Protein AF-A0A0J7KYP5-F1 (afdb_monomer_lite)

Sequence (317 aa):
MQMPNIKLQSSDGEVFEVDVEIAKCSVTIKTMLEDLGMDEDEEEVVPLPNVNSAILRKVIQWASYHKDDPPPPEDDENKEKRTDDISSWDADFLKVDQGTLFELILAANYLDIKGLLDVTCKTVANMIKGKTPEEIRKTFNIKNDFTASEEEQVRKENEWCEENIVEVFLSLSCAATLFMVSKPLKNEASRLLEEIFHAHVTFLQITPSLLFHKWSTEHLKTTILDKDSQLRVLLLGGEPFPSMKLILKASHLQNTTRLFNIYGITEISCWSSINEIVKDHGIDESYLGEPLSETIFQIRNEDNEVITRGEGILYIG

Foldseek 3Di:
DPAQWAWEAELVGDIDTAGVLLLVLQVQSVCCCVVVVPPSPDNDYHYDNLGHPVLVVLSSVVSVVCSPPDDDPPPPVPDPLDLPPADPVLVVSCPDDPVSLVSQCVVCVVSVNVVSNSNSVSVVVVCVPPDDPVSNCVNVVNDPPDDPVVVVVVCVVCVCCLQCVCVVVVCVVVVHDDDDDDPVLVPVLLSVQVCCQVVLPQEDEDEPCCVPVSDPLQSLQVGCQDLPHNHQEYEYEPDQDDALVSVVSSHDPNGNHWYKYFYCCPVPVDTQAMDTDDSPDNDSDDDNHDGPDPKDWFFAAPVRDGDPDDHGDIDID

Secondary structure (DSSP, 8-state):
-PPPEEEEEETTS-EEEEEHHHHTTSHHHHHHHHHHT--TT---EEEETTS-HHHHHHHHHHHHHHTTSPPPPP--TTS---TT---HHHHHHT-S-HHHHHHHHHHHHHTT-HHHHHHHHHHHHHHHTT--HHHHHHHTTPPP-S-HHHHHHHHHHHHHHHH-HHHHHHHHHTTPPP----HHHHH-HHHHHHHHHHTT--EEEE-HHHHHHHS-HHHHHTTTTSTT----EEEEESSPPPPHHHHHHHS-TT---EEEEEE-TTTSSS-SEEEEE-TT---------EEPTT--EEEE-TTS-B-SSS--EEEE-

InterPro domains:
  IPR000873 AMP-dependent synthetase/ligase domain [PF00501] (165-316)
  IPR001232 S-phase kinase-associated protein 1-like [SM00512] (3-113)
  IPR011333 SKP1/BTB/POZ domain superfamily [G3DSA:3.30.710.10] (2-164)
  IPR011333 SKP1/BTB/POZ domain superfamily [SSF54695] (5-71)
  IPR016072 SKP1 component, dimerisation [PF01466] (114-161)
  IPR016073 SKP1 component, POZ domain [PF03931] (5-68)
  IPR016897 S-phase kinase-associated protein 1 [PTHR11165] (5-158)
  IPR036296 SKP1-like, dimerisation domain superfamily [SSF81382] (86-161)
  IPR042099 ANL, N-terminal domain [G3DSA:3.40.50.12780] (165-317)

pLDDT: mean 85.93, std 11.9, range [44.0, 98.06]

Organism: Lasius niger (NCBI:txid67767)

Radius of gyration: 30.11 Å; chains: 1; bounding box: 69×43×80 Å

Structure (mmCIF, N/CA/C/O backbone):
data_AF-A0A0J7KYP5-F1
#
_entry.id   AF-A0A0J7KYP5-F1
#
loop_
_atom_site.group_PDB
_atom_site.id
_atom_site.type_symbol
_atom_site.label_atom_id
_atom_site.label_alt_id
_atom_site.label_comp_id
_atom_site.label_asym_id
_atom_site.label_entity_id
_atom_site.label_seq_id
_atom_site.pdbx_PDB_ins_code
_atom_site.Cartn_x
_atom_site.Cartn_y
_atom_site.Cartn_z
_atom_site.occupancy
_atom_site.B_iso_or_equiv
_atom_site.auth_seq_id
_atom_site.auth_comp_id
_atom_site.auth_asym_id
_atom_site.auth_atom_id
_atom_site.pdbx_PDB_model_num
ATOM 1 N N . MET A 1 1 ? 39.072 -19.974 -26.192 1.00 44.00 1 MET A N 1
ATOM 2 C CA . MET A 1 1 ? 38.010 -19.967 -27.214 1.00 44.00 1 MET A CA 1
ATOM 3 C C . MET A 1 1 ? 37.523 -18.541 -27.301 1.00 44.00 1 MET A C 1
ATOM 5 O O . MET A 1 1 ? 37.305 -17.949 -26.253 1.00 44.00 1 MET A O 1
ATOM 9 N N . GLN A 1 2 ? 37.504 -17.967 -28.498 1.00 49.41 2 GLN A N 1
ATOM 10 C CA . GLN A 1 2 ? 36.903 -16.656 -28.724 1.00 49.41 2 GLN A CA 1
ATOM 11 C C . GLN A 1 2 ? 35.394 -16.851 -28.542 1.00 49.41 2 GLN A C 1
ATOM 13 O O . GLN A 1 2 ? 34.857 -17.813 -29.086 1.00 49.41 2 GLN A O 1
ATOM 18 N N . MET A 1 3 ? 34.768 -16.065 -27.669 1.00 60.75 3 MET A N 1
ATOM 19 C CA . MET A 1 3 ? 33.319 -16.139 -27.481 1.00 60.75 3 MET A CA 1
ATOM 20 C C . MET A 1 3 ? 32.647 -15.609 -28.756 1.00 60.75 3 MET A C 1
ATOM 22 O O . MET A 1 3 ? 33.186 -14.666 -29.348 1.00 60.75 3 MET A O 1
ATOM 26 N N . PRO A 1 4 ? 31.561 -16.242 -29.231 1.00 78.75 4 PRO A N 1
ATOM 27 C CA . PRO A 1 4 ? 30.873 -15.788 -30.429 1.00 78.75 4 PRO A CA 1
ATOM 28 C C . PRO A 1 4 ? 30.300 -14.386 -30.188 1.00 78.75 4 PRO A C 1
ATOM 30 O O . PRO A 1 4 ? 29.750 -14.098 -29.121 1.00 78.75 4 PRO A O 1
ATOM 33 N N . ASN A 1 5 ? 30.460 -13.513 -31.181 1.00 84.62 5 ASN A N 1
ATOM 34 C CA . ASN A 1 5 ? 30.004 -12.126 -31.145 1.00 84.62 5 ASN A CA 1
ATOM 35 C C . ASN A 1 5 ? 28.907 -11.912 -32.190 1.00 84.62 5 ASN A C 1
ATOM 37 O O . ASN A 1 5 ? 28.968 -12.466 -33.282 1.00 84.62 5 ASN A O 1
ATOM 41 N N . ILE A 1 6 ? 27.961 -11.030 -31.881 1.00 88.38 6 ILE A N 1
ATOM 42 C CA . ILE A 1 6 ? 26.904 -10.571 -32.780 1.00 88.38 6 ILE A CA 1
ATOM 43 C C . ILE A 1 6 ? 27.015 -9.065 -33.025 1.00 88.38 6 ILE A C 1
ATOM 45 O O . ILE A 1 6 ? 27.445 -8.304 -32.154 1.00 88.38 6 ILE A O 1
ATOM 49 N N . LYS A 1 7 ? 26.609 -8.616 -34.217 1.00 91.62 7 LYS A N 1
ATOM 50 C CA . LYS A 1 7 ? 26.545 -7.195 -34.579 1.00 91.62 7 LYS A CA 1
ATOM 51 C C . LYS A 1 7 ? 25.121 -6.667 -34.408 1.00 91.62 7 LYS A C 1
ATOM 53 O O . LYS A 1 7 ? 24.215 -7.087 -35.120 1.00 91.62 7 LYS A O 1
ATOM 58 N N . LEU A 1 8 ? 24.928 -5.709 -33.506 1.00 93.62 8 LEU A N 1
ATOM 59 C CA . LEU A 1 8 ? 23.657 -5.008 -33.293 1.00 93.62 8 LEU A CA 1
ATOM 60 C C . LEU A 1 8 ? 23.738 -3.599 -33.887 1.00 93.62 8 LEU A C 1
ATOM 62 O O . LEU A 1 8 ? 24.641 -2.844 -33.534 1.00 93.62 8 LEU A O 1
ATOM 66 N N . GLN A 1 9 ? 22.804 -3.213 -34.754 1.00 95.56 9 GLN A N 1
ATOM 67 C CA . GLN A 1 9 ? 22.739 -1.860 -35.309 1.00 95.56 9 GLN A CA 1
ATOM 68 C C . GLN A 1 9 ? 21.646 -1.038 -34.632 1.00 95.56 9 GLN A C 1
ATOM 70 O O . GLN A 1 9 ? 20.471 -1.383 -34.679 1.00 95.56 9 GLN A O 1
ATOM 75 N N . SER A 1 10 ? 22.038 0.079 -34.037 1.00 97.31 10 SER A N 1
ATOM 76 C CA . SER A 1 10 ? 21.134 1.079 -33.460 1.00 97.31 10 SER A CA 1
ATOM 77 C C . SER A 1 10 ? 20.303 1.824 -34.515 1.00 97.31 10 SER A C 1
ATOM 79 O O . SER A 1 10 ? 20.617 1.825 -35.708 1.00 97.31 10 SER A O 1
ATOM 81 N N . SER A 1 11 ? 19.265 2.535 -34.073 1.00 96.19 11 SER A N 1
ATOM 82 C CA . SER A 1 11 ? 18.381 3.331 -34.934 1.00 96.19 11 SER A CA 1
ATOM 83 C C . SER A 1 11 ? 19.086 4.467 -35.689 1.00 96.19 11 SER A C 1
ATOM 85 O O . SER A 1 11 ? 18.621 4.894 -36.742 1.00 96.19 11 SER A O 1
ATOM 87 N N . ASP A 1 12 ? 20.187 4.985 -35.141 1.00 96.69 12 ASP A N 1
ATOM 88 C CA . ASP A 1 12 ? 21.042 6.026 -35.725 1.00 96.69 12 ASP A CA 1
ATOM 89 C C . ASP A 1 12 ? 22.253 5.458 -36.491 1.00 96.69 12 ASP A C 1
ATOM 91 O O . ASP A 1 12 ? 23.079 6.213 -37.003 1.00 96.69 12 ASP A O 1
ATOM 95 N N . GLY A 1 13 ? 22.309 4.132 -36.657 1.00 94.00 13 GLY A N 1
ATOM 96 C CA . GLY A 1 13 ? 23.191 3.448 -37.598 1.00 94.00 13 GLY A CA 1
ATOM 97 C C . GLY A 1 13 ? 24.541 2.996 -37.038 1.00 94.00 13 GLY A C 1
ATOM 98 O O . GLY A 1 13 ? 25.275 2.330 -37.773 1.00 94.00 13 GLY A O 1
ATOM 99 N N . GLU A 1 14 ? 24.873 3.293 -35.774 1.00 97.38 14 GLU A N 1
ATOM 100 C CA . GLU A 1 14 ? 26.067 2.745 -35.109 1.00 97.38 14 GLU A CA 1
ATOM 101 C C . GLU A 1 14 ? 25.893 1.237 -34.896 1.00 97.38 14 GLU A C 1
ATOM 103 O O . GLU A 1 14 ? 24.827 0.780 -34.468 1.00 97.38 14 GLU A O 1
ATOM 108 N N . VAL A 1 15 ? 26.952 0.479 -35.184 1.00 96.12 15 VAL A N 1
ATOM 109 C CA . VAL A 1 15 ? 26.996 -0.977 -35.038 1.00 96.12 15 VAL A CA 1
ATOM 110 C C . VAL A 1 15 ? 27.839 -1.339 -33.819 1.00 96.12 15 VAL A C 1
ATOM 112 O O . VAL A 1 15 ? 28.973 -0.883 -33.682 1.00 96.12 15 VAL A O 1
ATOM 115 N N . PHE A 1 16 ? 27.284 -2.184 -32.959 1.00 95.19 16 PHE A N 1
ATOM 116 C CA . PHE A 1 16 ? 27.887 -2.675 -31.730 1.00 95.19 16 PHE A CA 1
ATOM 117 C C . PHE A 1 16 ? 28.207 -4.155 -31.887 1.00 95.19 16 PHE A C 1
ATOM 119 O O . PHE A 1 16 ? 27.320 -4.946 -32.193 1.00 95.19 16 PHE A O 1
ATOM 126 N N . GLU A 1 17 ? 29.462 -4.527 -31.659 1.00 93.56 17 GLU A N 1
ATOM 127 C CA . GLU A 1 17 ? 29.865 -5.927 -31.558 1.00 93.56 17 GLU A CA 1
ATOM 128 C C . GLU A 1 17 ? 29.733 -6.367 -30.095 1.00 93.56 17 GLU A C 1
ATOM 130 O O . GLU A 1 17 ? 30.354 -5.776 -29.206 1.00 93.56 17 GLU A O 1
ATOM 135 N N . VAL A 1 18 ? 28.863 -7.343 -29.837 1.00 91.75 18 VAL A N 1
ATOM 136 C CA . VAL A 1 18 ? 28.445 -7.760 -28.492 1.00 91.75 18 VAL A CA 1
ATOM 137 C C . VAL A 1 18 ? 28.569 -9.272 -28.373 1.00 91.75 18 VAL A C 1
ATOM 139 O O . VAL A 1 18 ? 28.247 -9.993 -29.309 1.00 91.75 18 VAL A O 1
ATOM 142 N N . ASP A 1 19 ? 29.012 -9.754 -27.218 1.00 90.81 19 ASP A N 1
ATOM 143 C CA . ASP A 1 19 ? 29.029 -11.184 -26.908 1.00 90.81 19 ASP A CA 1
ATOM 144 C C . ASP A 1 19 ? 27.609 -11.772 -26.984 1.00 90.81 19 ASP A C 1
ATOM 146 O O . ASP A 1 19 ? 26.654 -11.174 -26.473 1.00 90.81 19 ASP A O 1
ATOM 150 N N . VAL A 1 20 ? 27.459 -12.940 -27.611 1.00 88.19 20 VAL A N 1
ATOM 151 C CA . VAL A 1 20 ? 26.152 -13.586 -27.800 1.00 88.19 20 VAL A CA 1
ATOM 152 C C . VAL A 1 20 ? 25.442 -13.863 -26.470 1.00 88.19 20 VAL A C 1
ATOM 154 O O . VAL A 1 20 ? 24.225 -13.699 -26.395 1.00 88.19 20 VAL A O 1
ATOM 157 N N . GLU A 1 21 ? 26.158 -14.209 -25.400 1.00 87.56 21 GLU A N 1
ATOM 158 C CA . GLU A 1 21 ? 25.541 -14.464 -24.092 1.00 87.56 21 GLU A CA 1
ATOM 159 C C . GLU A 1 21 ? 25.008 -13.173 -23.458 1.00 87.56 21 GLU A C 1
ATOM 161 O O . GLU A 1 21 ? 23.943 -13.178 -22.846 1.00 87.56 21 GLU A O 1
ATOM 166 N N . ILE A 1 22 ? 25.679 -12.03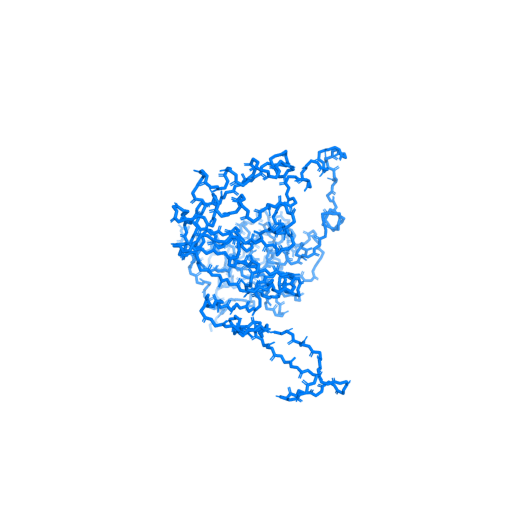8 -23.686 1.00 90.81 22 ILE A N 1
ATOM 167 C CA . ILE A 1 22 ? 25.174 -10.718 -23.273 1.00 90.81 22 ILE A CA 1
ATOM 168 C C . ILE A 1 22 ? 23.938 -10.341 -24.098 1.00 90.81 22 ILE A C 1
ATOM 170 O O . ILE A 1 22 ? 22.967 -9.806 -23.561 1.00 90.81 22 ILE A O 1
ATOM 174 N N . ALA A 1 23 ? 23.951 -10.621 -25.403 1.00 90.31 23 ALA A N 1
ATOM 175 C CA . ALA A 1 23 ? 22.822 -10.342 -26.284 1.00 90.31 23 ALA A CA 1
ATOM 176 C C . ALA A 1 23 ? 21.582 -11.189 -25.932 1.00 90.31 23 ALA A C 1
ATOM 178 O O . ALA A 1 23 ? 20.460 -10.687 -26.000 1.00 90.31 23 ALA A O 1
ATOM 179 N N . LYS A 1 24 ? 21.776 -12.435 -25.475 1.00 88.31 24 LYS A N 1
ATOM 180 C CA . LYS A 1 24 ? 20.708 -13.348 -25.025 1.00 88.31 24 LYS A CA 1
ATOM 181 C C . LYS A 1 24 ? 19.991 -12.909 -23.744 1.00 88.31 24 LYS A C 1
ATOM 183 O O . LYS A 1 24 ? 18.925 -13.449 -23.454 1.00 88.31 24 LYS A O 1
ATOM 188 N N . CYS A 1 25 ? 20.500 -11.909 -23.017 1.00 88.19 25 CYS A N 1
ATOM 189 C CA . CYS A 1 25 ? 19.739 -11.244 -21.951 1.00 88.19 25 CYS A CA 1
ATOM 190 C C . CYS A 1 25 ? 18.447 -10.590 -22.481 1.00 88.19 25 CYS A C 1
ATOM 192 O O . CYS A 1 25 ? 17.509 -10.375 -21.716 1.00 88.19 25 CYS A O 1
ATOM 194 N N . SER A 1 26 ? 18.396 -10.265 -23.778 1.00 92.00 26 SER A N 1
ATOM 195 C CA . SER A 1 26 ? 17.183 -9.853 -24.485 1.00 92.00 26 SER A CA 1
ATOM 196 C C . SER A 1 26 ? 16.445 -11.077 -25.016 1.00 92.00 26 SER A C 1
ATOM 198 O O . SER A 1 26 ? 16.959 -11.792 -25.879 1.00 92.00 26 SER A O 1
ATOM 200 N N . VAL A 1 27 ? 15.208 -11.284 -24.557 1.00 90.81 27 VAL A N 1
ATOM 201 C CA . VAL A 1 27 ? 14.355 -12.370 -25.070 1.00 90.81 27 VAL A CA 1
ATOM 202 C C . VAL A 1 27 ? 14.044 -12.152 -26.552 1.00 90.81 27 VAL A C 1
ATOM 204 O O . VAL A 1 27 ? 14.061 -13.109 -27.327 1.00 90.81 27 VAL A O 1
ATOM 207 N N . THR A 1 28 ? 13.855 -10.898 -26.976 1.00 89.38 28 THR A N 1
ATOM 208 C CA . THR A 1 28 ? 13.661 -10.541 -28.389 1.00 89.38 28 THR A CA 1
ATOM 209 C C . THR A 1 28 ? 14.839 -10.996 -29.255 1.00 89.38 28 THR A C 1
ATOM 211 O O . THR A 1 28 ? 14.630 -11.687 -30.251 1.00 89.38 28 THR A O 1
ATOM 214 N N . ILE A 1 29 ? 16.077 -10.656 -28.873 1.00 88.94 29 ILE A N 1
ATOM 215 C CA . ILE A 1 29 ? 17.277 -11.030 -29.642 1.00 88.94 29 ILE A CA 1
ATOM 216 C C . ILE A 1 29 ? 17.511 -12.542 -29.581 1.00 88.94 29 ILE A C 1
ATOM 218 O O . ILE A 1 29 ? 17.806 -13.153 -30.604 1.00 88.94 29 ILE A O 1
ATOM 222 N N . LYS A 1 30 ? 17.324 -13.166 -28.412 1.00 88.50 30 LYS A N 1
ATOM 223 C CA . LYS A 1 30 ? 17.423 -14.621 -28.256 1.00 88.50 30 LYS A CA 1
ATOM 224 C C . LYS A 1 30 ? 16.480 -15.359 -29.212 1.00 88.50 30 LYS A C 1
ATOM 226 O O . LYS A 1 30 ? 16.923 -16.253 -29.924 1.00 88.50 30 LYS A O 1
ATOM 231 N N . THR A 1 31 ? 15.213 -14.947 -29.261 1.00 87.25 31 THR A N 1
ATOM 232 C CA . THR A 1 31 ? 14.200 -15.542 -30.149 1.00 87.25 31 THR A CA 1
ATOM 233 C C . THR A 1 31 ? 14.583 -15.353 -31.616 1.00 87.25 31 THR A C 1
ATOM 235 O O . THR A 1 31 ? 14.483 -16.288 -32.401 1.00 87.25 31 THR A O 1
ATOM 238 N N . MET A 1 32 ? 15.089 -14.171 -31.991 1.00 83.38 32 MET A N 1
ATOM 239 C CA . MET A 1 32 ? 15.577 -13.927 -33.354 1.00 83.38 32 MET A CA 1
ATOM 240 C C . MET A 1 32 ? 16.722 -14.871 -33.740 1.00 83.38 32 MET A C 1
ATOM 242 O O . MET A 1 32 ? 16.711 -15.392 -34.849 1.00 83.38 32 MET A O 1
ATOM 246 N N . LEU A 1 33 ? 17.675 -15.124 -32.839 1.00 82.56 33 LEU A N 1
ATOM 247 C CA . LEU A 1 33 ? 18.805 -16.017 -33.111 1.00 82.56 33 LEU A CA 1
ATOM 248 C C . LEU A 1 33 ? 18.383 -17.488 -33.216 1.00 82.56 33 LEU A C 1
ATOM 250 O O . LEU A 1 33 ? 18.826 -18.190 -34.121 1.00 82.56 33 LEU A O 1
ATOM 254 N N . GLU A 1 34 ? 17.518 -17.946 -32.309 1.00 82.00 34 GLU A N 1
ATOM 255 C CA . GLU A 1 34 ? 17.076 -19.345 -32.247 1.00 82.00 34 GLU A CA 1
ATOM 256 C C . GLU A 1 34 ? 16.102 -19.709 -33.385 1.00 82.00 34 GLU A C 1
ATOM 258 O O . GLU A 1 34 ? 16.220 -20.793 -33.959 1.00 82.00 34 GLU A O 1
ATOM 263 N N . ASP A 1 35 ? 15.179 -18.809 -33.753 1.00 71.94 35 ASP A N 1
ATOM 264 C CA . ASP A 1 35 ? 14.113 -19.101 -34.725 1.00 71.94 35 ASP A CA 1
ATOM 265 C C . ASP A 1 35 ? 14.490 -18.786 -36.181 1.00 71.94 35 ASP A C 1
ATOM 267 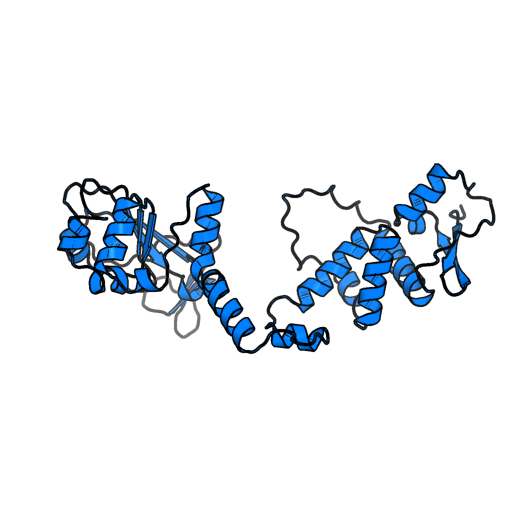O O . ASP A 1 35 ? 13.962 -19.419 -37.100 1.00 71.94 35 ASP A O 1
ATOM 271 N N . LEU A 1 36 ? 15.375 -17.808 -36.421 1.00 64.94 36 LEU A N 1
ATOM 272 C CA . LEU A 1 36 ? 15.782 -17.422 -37.782 1.00 64.94 36 LEU A CA 1
ATOM 273 C C . LEU A 1 36 ? 17.017 -18.182 -38.277 1.00 64.94 36 LEU A C 1
ATOM 275 O O . LEU A 1 36 ? 17.331 -18.093 -39.462 1.00 64.94 36 LEU A O 1
ATOM 279 N N . GLY A 1 37 ? 17.673 -18.964 -37.412 1.00 61.56 37 GLY A N 1
ATOM 280 C CA . GLY A 1 37 ? 18.813 -19.799 -37.790 1.00 61.56 37 GLY A CA 1
ATOM 281 C C . GLY A 1 37 ? 20.020 -18.991 -38.261 1.00 61.56 37 GLY A C 1
ATOM 282 O O . GLY A 1 37 ? 20.723 -19.438 -39.161 1.00 61.56 37 GLY A O 1
ATOM 283 N N . MET A 1 38 ? 20.228 -17.801 -37.687 1.00 59.31 38 MET A N 1
ATOM 284 C CA . MET A 1 38 ? 21.437 -17.015 -37.924 1.00 59.31 38 MET A CA 1
ATOM 285 C C . MET A 1 38 ? 22.621 -17.803 -37.349 1.00 59.31 38 MET A C 1
ATOM 287 O O . MET A 1 38 ? 22.755 -17.915 -36.128 1.00 59.31 38 MET A O 1
ATOM 291 N N . ASP A 1 39 ? 23.436 -18.403 -38.217 1.00 57.88 39 ASP A N 1
ATOM 292 C CA . ASP A 1 39 ? 24.641 -19.122 -37.802 1.00 57.88 39 ASP A CA 1
ATOM 293 C C . ASP A 1 39 ? 25.602 -18.139 -37.106 1.00 57.88 39 ASP A C 1
ATOM 295 O O . ASP A 1 39 ? 25.803 -17.016 -37.572 1.00 57.88 39 ASP A O 1
ATOM 299 N N . GLU A 1 40 ? 26.240 -18.566 -36.008 1.00 55.84 40 GLU A N 1
ATOM 300 C CA . GLU A 1 40 ? 27.177 -17.751 -35.200 1.00 55.84 40 GLU A CA 1
ATOM 301 C C . GLU A 1 40 ? 28.386 -17.205 -36.005 1.00 55.84 40 GLU A C 1
ATOM 303 O O . GLU A 1 40 ? 29.140 -16.371 -35.502 1.00 55.84 40 GLU A O 1
ATOM 308 N N . ASP A 1 41 ? 28.553 -17.659 -37.254 1.00 54.31 41 ASP A N 1
ATOM 309 C CA . ASP A 1 41 ? 29.627 -17.320 -38.193 1.00 54.31 41 ASP A CA 1
ATOM 310 C C . ASP A 1 41 ? 29.203 -16.353 -39.329 1.00 54.31 41 ASP A C 1
ATOM 312 O O . ASP A 1 41 ? 30.051 -15.953 -40.136 1.00 54.31 41 ASP A O 1
ATOM 316 N N . GLU A 1 42 ? 27.927 -15.955 -39.437 1.00 57.16 42 GLU A N 1
ATOM 317 C CA . GLU A 1 42 ? 27.481 -14.994 -40.458 1.00 57.16 42 GLU A CA 1
ATOM 318 C C . GLU A 1 42 ? 27.644 -13.538 -39.977 1.00 57.16 42 GLU A C 1
ATOM 320 O O . GLU A 1 42 ? 27.245 -13.165 -38.877 1.00 57.16 42 GLU A O 1
ATOM 325 N N . GLU A 1 43 ? 28.214 -12.661 -40.820 1.00 61.25 43 GLU A N 1
ATOM 326 C CA . GLU A 1 43 ? 28.405 -11.222 -40.532 1.00 61.25 43 GLU A CA 1
ATOM 327 C C . GLU A 1 43 ? 27.087 -10.415 -40.458 1.00 61.25 43 GLU A C 1
ATOM 329 O O . GLU A 1 43 ? 27.097 -9.187 -40.617 1.00 61.25 43 GLU A O 1
ATOM 334 N N . GLU A 1 44 ? 25.953 -11.082 -40.263 1.00 74.50 44 GLU A N 1
ATOM 335 C CA . GLU A 1 44 ? 24.632 -10.487 -40.333 1.00 74.50 44 GLU A CA 1
ATOM 336 C C . GLU A 1 44 ? 24.391 -9.545 -39.145 1.00 74.50 44 GLU A C 1
ATOM 338 O O . GLU A 1 44 ? 24.714 -9.820 -37.987 1.00 74.50 44 GLU A O 1
ATOM 343 N N . VAL A 1 45 ? 23.883 -8.357 -39.462 1.00 85.88 45 VAL A N 1
ATOM 344 C CA . VAL A 1 45 ? 23.711 -7.265 -38.507 1.00 85.88 45 VAL A CA 1
ATOM 345 C C . VAL A 1 45 ? 22.247 -7.216 -38.096 1.00 85.88 45 VAL A C 1
ATOM 347 O O . VAL A 1 45 ? 21.389 -6.982 -38.944 1.00 85.88 45 VAL A O 1
ATOM 350 N N . VAL A 1 46 ? 21.956 -7.381 -36.805 1.00 89.38 46 VAL A N 1
ATOM 351 C CA . VAL A 1 46 ? 20.592 -7.301 -36.263 1.00 89.38 46 VAL A CA 1
ATOM 352 C C . VAL A 1 46 ? 20.188 -5.832 -36.104 1.00 89.38 46 VAL A C 1
ATOM 354 O O . VAL A 1 46 ? 20.781 -5.125 -35.281 1.00 89.38 46 VAL A O 1
ATOM 357 N N . PRO A 1 47 ? 19.185 -5.334 -36.848 1.00 92.31 47 PRO A N 1
ATOM 358 C CA . PRO A 1 47 ? 18.753 -3.949 -36.740 1.00 92.31 47 PRO A CA 1
ATOM 359 C C . PRO A 1 47 ? 17.804 -3.744 -35.550 1.00 92.31 47 PRO A C 1
ATOM 361 O O . PRO A 1 47 ? 16.800 -4.438 -35.394 1.00 92.31 47 PRO A O 1
ATOM 364 N N . LEU A 1 48 ? 18.077 -2.720 -34.744 1.00 93.94 48 LEU A N 1
ATOM 365 C CA . LEU A 1 48 ? 17.288 -2.284 -33.591 1.00 93.94 48 LEU A CA 1
ATOM 366 C C . LEU A 1 48 ? 16.751 -0.860 -33.838 1.00 93.94 48 LEU A C 1
ATOM 368 O O . LEU A 1 48 ? 17.237 0.108 -33.249 1.00 93.94 48 LEU A O 1
ATOM 372 N N . PRO A 1 49 ? 15.728 -0.696 -34.700 1.00 92.69 49 PRO A N 1
ATOM 373 C CA . PRO A 1 49 ? 15.270 0.617 -35.167 1.00 92.69 49 PRO A CA 1
ATOM 374 C C . PRO A 1 49 ? 14.633 1.492 -34.078 1.00 92.69 49 PRO A C 1
ATOM 376 O O . PRO A 1 49 ? 14.461 2.688 -34.291 1.00 92.69 49 PRO A O 1
ATOM 379 N N . ASN A 1 50 ? 14.291 0.916 -32.922 1.00 91.50 50 ASN A N 1
ATOM 380 C CA . ASN A 1 50 ? 13.636 1.618 -31.815 1.00 91.50 50 ASN A CA 1
ATOM 381 C C . ASN A 1 50 ? 14.598 2.001 -30.676 1.00 91.50 50 ASN A C 1
ATOM 383 O O . ASN A 1 50 ? 14.143 2.488 -29.644 1.00 91.50 50 ASN A O 1
ATOM 387 N N . VAL A 1 51 ? 15.909 1.769 -30.830 1.00 95.62 51 VAL A N 1
ATOM 388 C CA . VAL A 1 51 ? 16.906 2.063 -29.790 1.00 95.62 51 VAL A CA 1
ATOM 389 C C . VAL A 1 51 ? 18.090 2.810 -30.401 1.00 95.62 51 VAL A C 1
ATOM 391 O O . VAL A 1 51 ? 18.790 2.276 -31.261 1.00 95.62 51 VAL A O 1
ATOM 394 N N . ASN A 1 52 ? 18.333 4.040 -29.943 1.00 97.00 52 ASN A N 1
ATOM 395 C CA . ASN A 1 52 ? 19.492 4.825 -30.371 1.00 97.00 52 ASN A CA 1
ATOM 396 C C . ASN A 1 52 ? 20.796 4.308 -29.739 1.00 97.00 52 ASN A C 1
ATOM 398 O O . ASN A 1 52 ? 20.792 3.581 -28.743 1.00 97.00 52 ASN A O 1
ATOM 402 N N . SER A 1 53 ? 21.927 4.726 -30.296 1.00 97.38 53 SER A N 1
ATOM 403 C CA . SER A 1 53 ? 23.264 4.300 -29.879 1.00 97.38 53 SER A CA 1
ATOM 404 C C . SER A 1 53 ? 23.590 4.586 -28.413 1.00 97.38 53 SER A C 1
ATOM 406 O O . SER A 1 53 ? 24.238 3.776 -27.745 1.00 97.38 53 SER A O 1
ATOM 408 N N . ALA A 1 54 ? 23.154 5.732 -27.884 1.00 97.44 54 ALA A N 1
ATOM 409 C CA . ALA A 1 54 ? 23.438 6.126 -26.505 1.00 97.44 54 ALA A CA 1
ATOM 410 C C . ALA A 1 54 ? 22.738 5.202 -25.498 1.00 97.44 54 ALA A C 1
ATOM 412 O O . ALA A 1 54 ? 23.345 4.780 -24.509 1.00 97.44 54 ALA A O 1
ATOM 413 N N . ILE A 1 55 ? 21.484 4.847 -25.781 1.00 98.06 55 ILE A N 1
ATOM 414 C CA . ILE A 1 55 ? 20.685 3.940 -24.958 1.00 98.06 55 ILE A CA 1
ATOM 415 C C . ILE A 1 55 ? 21.150 2.502 -25.133 1.00 98.06 55 ILE A C 1
ATOM 417 O O . ILE A 1 55 ? 21.356 1.816 -24.134 1.00 98.06 55 ILE A O 1
ATOM 421 N N . LEU A 1 56 ? 21.416 2.067 -26.367 1.00 97.56 56 LEU A N 1
ATOM 422 C CA . LEU A 1 56 ? 21.900 0.715 -26.639 1.00 97.56 56 LEU A CA 1
ATOM 423 C C . LEU A 1 56 ? 23.213 0.429 -25.896 1.00 97.56 56 LEU A C 1
ATOM 425 O O . LEU A 1 56 ? 23.355 -0.624 -25.282 1.00 97.56 56 LEU A O 1
ATOM 429 N N . ARG A 1 57 ? 24.134 1.401 -25.833 1.00 97.81 57 ARG A N 1
ATOM 430 C CA . ARG A 1 57 ? 25.379 1.283 -25.053 1.00 97.81 57 ARG A CA 1
ATOM 431 C C . ARG A 1 57 ? 25.124 1.045 -23.562 1.00 97.81 57 ARG A C 1
ATOM 433 O O . ARG A 1 57 ? 25.817 0.239 -22.946 1.00 97.81 57 ARG A O 1
ATOM 440 N N . LYS A 1 58 ? 24.133 1.728 -22.982 1.00 97.62 58 LYS A N 1
ATOM 441 C CA . LYS A 1 58 ? 23.735 1.543 -21.579 1.00 97.62 58 LYS A CA 1
ATOM 442 C C . LYS A 1 58 ? 23.043 0.202 -21.353 1.00 97.62 58 LYS A C 1
ATOM 444 O O . LYS A 1 58 ? 23.341 -0.456 -20.363 1.00 97.62 58 LYS A O 1
ATOM 449 N N . VAL A 1 59 ? 22.178 -0.223 -22.273 1.00 97.25 59 VAL A N 1
ATOM 450 C CA . VAL A 1 59 ? 21.539 -1.547 -22.225 1.00 97.25 59 VAL A CA 1
ATOM 451 C C . VAL A 1 59 ? 22.598 -2.651 -22.246 1.00 97.25 59 VAL A C 1
ATOM 453 O O . VAL A 1 59 ? 22.578 -3.524 -21.383 1.00 97.25 59 VAL A O 1
ATOM 456 N N . ILE A 1 60 ? 23.573 -2.569 -23.159 1.00 96.50 60 ILE A N 1
ATOM 457 C CA . ILE A 1 60 ? 24.688 -3.525 -23.237 1.00 96.50 60 ILE A CA 1
ATOM 458 C C . ILE A 1 60 ? 25.506 -3.504 -21.941 1.00 96.50 60 ILE A C 1
ATOM 460 O O . ILE A 1 60 ? 25.841 -4.564 -21.418 1.00 96.50 60 ILE A O 1
ATOM 464 N N . GLN A 1 61 ? 25.801 -2.322 -21.386 1.00 96.56 61 GLN A N 1
ATOM 465 C CA . GLN A 1 61 ? 26.513 -2.197 -20.109 1.00 96.56 61 GLN A CA 1
ATOM 466 C C . GLN A 1 61 ? 25.769 -2.897 -18.963 1.00 96.56 61 GLN A C 1
ATOM 468 O O . GLN A 1 61 ? 26.398 -3.611 -18.184 1.00 96.56 61 GLN A O 1
ATOM 473 N N . TRP A 1 62 ? 24.451 -2.705 -18.864 1.00 96.75 62 TRP A N 1
ATOM 474 C CA . TRP A 1 62 ? 23.624 -3.349 -17.845 1.00 96.75 62 TRP A CA 1
ATOM 475 C C . TRP A 1 62 ? 23.595 -4.868 -18.021 1.00 96.75 62 TRP A C 1
ATOM 477 O O . TRP A 1 62 ? 23.886 -5.599 -17.075 1.00 96.75 62 TRP A O 1
ATOM 487 N N . ALA A 1 63 ? 23.340 -5.338 -19.246 1.00 94.56 63 ALA A N 1
ATOM 488 C CA . ALA A 1 63 ? 23.302 -6.760 -19.577 1.00 94.56 63 ALA A CA 1
ATOM 489 C C . ALA A 1 63 ? 24.654 -7.447 -19.328 1.00 94.56 63 ALA A C 1
ATOM 491 O O . ALA A 1 63 ? 24.692 -8.574 -18.854 1.00 94.56 63 ALA A O 1
ATOM 492 N N . SER A 1 64 ? 25.767 -6.752 -19.579 1.00 93.88 64 SER A N 1
ATOM 493 C CA . SER A 1 64 ? 27.117 -7.270 -19.319 1.00 93.88 64 SER A CA 1
ATOM 494 C C . SER A 1 64 ? 27.375 -7.530 -17.836 1.00 93.88 64 SER A C 1
ATOM 496 O O . SER A 1 64 ? 28.109 -8.457 -17.504 1.00 93.88 64 SER A O 1
ATOM 498 N N . TYR A 1 65 ? 26.815 -6.692 -16.957 1.00 93.88 65 TYR A N 1
ATOM 499 C CA . TYR A 1 65 ? 26.962 -6.836 -15.509 1.00 93.88 65 TYR A CA 1
ATOM 500 C C . TYR A 1 65 ? 26.077 -7.962 -14.958 1.00 93.88 65 TYR A C 1
ATOM 502 O O . TYR A 1 65 ? 26.543 -8.735 -14.131 1.00 93.88 65 TYR A O 1
ATOM 510 N N . HIS A 1 66 ? 24.846 -8.087 -15.466 1.00 90.44 66 HIS A N 1
ATOM 511 C CA . HIS A 1 66 ? 23.825 -9.018 -14.959 1.00 90.44 66 HIS A CA 1
ATOM 512 C C . HIS A 1 66 ? 23.770 -10.366 -15.700 1.00 90.44 66 HIS A C 1
ATOM 514 O O . HIS A 1 66 ? 22.892 -11.179 -15.433 1.00 90.44 66 HIS A O 1
ATOM 520 N N . LYS A 1 67 ? 24.677 -10.632 -16.648 1.00 84.44 67 LYS A N 1
ATOM 521 C CA . LYS A 1 67 ? 24.655 -11.866 -17.459 1.00 84.44 67 LYS A CA 1
ATOM 522 C C . LYS A 1 67 ? 24.786 -13.159 -16.641 1.00 84.44 67 LYS A C 1
ATOM 524 O O . LYS A 1 67 ? 24.333 -14.207 -17.083 1.00 84.44 67 LYS A O 1
ATOM 529 N N . ASP A 1 68 ? 25.440 -13.077 -15.482 1.00 84.31 68 ASP A N 1
ATOM 530 C CA . ASP A 1 68 ? 25.719 -14.215 -14.601 1.00 84.31 68 ASP A CA 1
ATOM 531 C C . ASP A 1 68 ? 24.722 -14.293 -13.428 1.00 84.31 68 ASP A C 1
ATOM 533 O O . ASP A 1 68 ? 24.847 -15.163 -12.559 1.00 84.31 68 ASP A O 1
ATOM 537 N N . ASP A 1 69 ? 23.736 -13.391 -13.385 1.00 83.00 69 ASP A N 1
ATOM 538 C CA . ASP A 1 69 ? 22.729 -13.380 -12.333 1.00 83.00 69 ASP A CA 1
ATOM 539 C C . ASP A 1 69 ? 21.755 -14.552 -12.495 1.00 83.00 69 ASP A C 1
ATOM 541 O O . ASP A 1 69 ? 21.446 -14.980 -13.614 1.00 83.00 69 ASP A O 1
ATOM 545 N N . PRO A 1 70 ? 21.240 -15.100 -11.379 1.00 74.81 70 PRO A N 1
ATOM 546 C CA . PRO A 1 70 ? 20.228 -16.136 -11.456 1.00 74.81 70 PRO A CA 1
ATOM 547 C C . PRO A 1 70 ? 19.006 -15.593 -12.210 1.00 74.81 70 PRO A C 1
ATOM 549 O O . PRO A 1 70 ? 18.606 -14.448 -11.975 1.00 74.81 70 PRO A O 1
ATOM 552 N N . PRO A 1 71 ? 18.383 -16.400 -13.090 1.00 63.00 71 PRO A N 1
ATOM 553 C CA . PRO A 1 71 ? 17.187 -15.970 -13.792 1.00 63.00 71 PRO A CA 1
ATOM 554 C C . PRO A 1 71 ? 16.142 -15.520 -12.765 1.00 63.00 71 PRO A C 1
ATOM 556 O O . PRO A 1 71 ? 15.981 -16.191 -11.734 1.00 63.00 71 PRO A O 1
ATOM 559 N N . PRO A 1 72 ? 15.452 -14.391 -13.011 1.00 59.72 72 PRO A N 1
ATOM 560 C CA . PRO A 1 72 ? 14.419 -13.933 -12.104 1.00 59.72 72 PRO A CA 1
ATOM 561 C C . PRO A 1 72 ? 13.410 -15.072 -11.908 1.00 59.72 72 PRO A C 1
ATOM 563 O O . PRO A 1 72 ? 13.083 -15.760 -12.883 1.00 59.72 72 PRO A O 1
ATOM 566 N N . PRO A 1 73 ? 12.960 -15.326 -10.664 1.00 59.66 73 PRO A N 1
ATOM 567 C CA . PRO A 1 73 ? 11.955 -16.351 -10.415 1.00 59.66 73 PRO A CA 1
ATOM 568 C C . PRO A 1 73 ? 10.759 -16.101 -11.339 1.00 59.66 73 PRO A C 1
ATOM 570 O O . PRO A 1 73 ? 10.388 -14.944 -11.545 1.00 59.66 73 PRO A O 1
ATOM 573 N N . GLU A 1 74 ? 10.194 -17.168 -11.917 1.00 57.75 74 GLU A N 1
ATOM 574 C CA . GLU A 1 74 ? 8.959 -17.064 -12.704 1.00 57.75 74 GLU A CA 1
ATOM 575 C C . GLU A 1 74 ? 7.929 -16.254 -11.915 1.00 57.75 74 GLU A C 1
ATOM 577 O O . GLU A 1 74 ? 7.893 -16.383 -10.691 1.00 57.75 74 GLU A O 1
ATOM 582 N N . ASP A 1 75 ? 7.172 -15.400 -12.618 1.00 54.12 75 ASP A N 1
ATOM 583 C CA . ASP A 1 75 ? 6.213 -14.435 -12.071 1.00 54.12 75 ASP A CA 1
ATOM 584 C C . ASP A 1 75 ? 5.309 -15.091 -11.008 1.00 54.12 75 ASP A C 1
ATOM 586 O O . ASP A 1 75 ? 4.219 -15.582 -11.291 1.00 54.12 75 ASP A O 1
ATOM 590 N N . ASP A 1 76 ? 5.773 -15.114 -9.760 1.00 50.50 76 ASP A N 1
ATOM 591 C CA . ASP A 1 76 ? 4.971 -15.502 -8.615 1.00 50.50 76 ASP A CA 1
ATOM 592 C C . ASP A 1 76 ? 4.132 -14.272 -8.298 1.00 50.50 76 ASP A C 1
ATOM 594 O O . ASP A 1 76 ? 4.564 -13.369 -7.576 1.00 50.50 76 ASP A O 1
ATOM 598 N N . GLU A 1 77 ? 2.952 -14.199 -8.918 1.00 52.25 77 GLU A N 1
ATOM 599 C CA . GLU A 1 77 ? 1.986 -13.104 -8.760 1.00 52.25 77 GLU A CA 1
ATOM 600 C C . GLU A 1 77 ? 1.663 -12.809 -7.277 1.00 52.25 77 GLU A C 1
ATOM 602 O O . GLU A 1 77 ? 1.163 -11.731 -6.961 1.00 52.25 77 GLU A O 1
ATOM 607 N N . ASN A 1 78 ? 1.999 -13.727 -6.358 1.00 47.12 78 ASN A N 1
ATOM 608 C CA . ASN A 1 78 ? 1.825 -13.596 -4.911 1.00 47.12 78 ASN A CA 1
ATOM 609 C C . ASN A 1 78 ? 3.017 -12.994 -4.146 1.00 47.12 78 ASN A C 1
ATOM 611 O O . ASN A 1 78 ? 2.894 -12.764 -2.940 1.00 47.12 78 ASN A O 1
ATOM 615 N N . LYS A 1 79 ? 4.175 -12.746 -4.771 1.00 52.62 79 LYS A N 1
ATOM 616 C CA . LYS A 1 79 ? 5.320 -12.141 -4.072 1.00 52.62 79 LYS A CA 1
ATOM 617 C C . LYS A 1 79 ? 5.208 -10.619 -4.113 1.00 52.62 79 LYS A C 1
ATOM 619 O O . LYS A 1 79 ? 5.219 -10.019 -5.186 1.00 52.62 79 LYS A O 1
ATOM 624 N N . GLU A 1 80 ? 5.134 -9.981 -2.943 1.00 50.19 80 GLU A N 1
ATOM 625 C CA . GLU A 1 80 ? 5.163 -8.518 -2.835 1.00 50.19 80 GLU A CA 1
ATOM 626 C C . GLU A 1 80 ? 6.393 -7.956 -3.566 1.00 50.19 80 GLU A C 1
ATOM 628 O O . GLU A 1 80 ? 7.537 -8.142 -3.140 1.00 50.19 80 GLU A O 1
ATOM 633 N N . LYS A 1 81 ? 6.162 -7.257 -4.685 1.00 58.44 81 LYS A N 1
ATOM 634 C CA . LYS A 1 81 ? 7.210 -6.562 -5.440 1.00 58.44 81 LYS A CA 1
ATOM 635 C C . LYS A 1 81 ? 7.653 -5.337 -4.645 1.00 58.44 81 LYS A C 1
ATOM 637 O O . LYS A 1 81 ? 7.142 -4.233 -4.826 1.00 58.44 81 LYS A O 1
ATOM 642 N N . ARG A 1 82 ? 8.591 -5.534 -3.719 1.00 61.84 82 ARG A N 1
ATOM 643 C CA . ARG A 1 82 ? 9.144 -4.440 -2.923 1.00 61.84 82 ARG A CA 1
ATOM 644 C C . ARG A 1 82 ? 9.967 -3.492 -3.800 1.00 61.84 82 ARG A C 1
ATOM 646 O O . ARG A 1 82 ? 10.757 -3.925 -4.638 1.00 61.84 82 ARG A O 1
ATOM 653 N N . THR A 1 83 ? 9.793 -2.186 -3.597 1.00 65.56 83 THR A N 1
ATOM 654 C CA . THR A 1 83 ? 10.508 -1.154 -4.369 1.00 65.56 83 THR A CA 1
ATOM 655 C C . THR A 1 83 ? 11.908 -0.851 -3.829 1.00 65.56 83 THR A C 1
ATOM 657 O O . THR A 1 83 ? 12.683 -0.186 -4.509 1.00 65.56 83 THR A O 1
ATOM 660 N N . ASP A 1 84 ? 12.245 -1.312 -2.622 1.00 70.00 84 ASP A N 1
ATOM 661 C CA . ASP A 1 84 ? 13.539 -1.084 -1.962 1.00 70.00 84 ASP A CA 1
ATOM 662 C C . ASP A 1 84 ? 14.613 -2.125 -2.315 1.00 70.00 84 ASP A C 1
ATOM 664 O O . ASP A 1 84 ? 15.780 -1.938 -1.986 1.00 70.00 84 ASP A O 1
ATOM 668 N N . ASP A 1 85 ? 14.240 -3.176 -3.041 1.00 77.94 85 ASP A N 1
ATOM 669 C CA . ASP A 1 85 ? 15.153 -4.205 -3.532 1.00 77.94 85 ASP A CA 1
ATOM 670 C C . ASP A 1 85 ? 15.775 -3.786 -4.877 1.00 77.94 85 ASP A C 1
ATOM 672 O O . ASP A 1 85 ? 15.387 -4.265 -5.949 1.00 77.94 85 ASP A O 1
ATOM 676 N N . ILE A 1 86 ? 16.670 -2.796 -4.814 1.00 85.44 86 ILE A N 1
ATOM 677 C CA . ILE A 1 86 ? 17.523 -2.338 -5.920 1.00 85.44 86 ILE A CA 1
ATOM 678 C C . ILE A 1 86 ? 18.975 -2.477 -5.460 1.00 85.44 86 ILE A C 1
ATOM 680 O O . ILE A 1 86 ? 19.339 -1.972 -4.394 1.00 85.44 86 ILE A O 1
ATOM 684 N N . SER A 1 87 ? 19.812 -3.142 -6.258 1.00 89.25 87 SER A N 1
ATOM 685 C CA . SER A 1 87 ? 21.231 -3.284 -5.935 1.00 89.25 87 SER A CA 1
ATOM 686 C C . SER A 1 87 ? 21.930 -1.917 -5.914 1.00 89.25 87 SER A C 1
ATOM 688 O O . SER A 1 87 ? 21.520 -0.970 -6.589 1.00 89.25 87 SER A O 1
ATOM 690 N N . SER A 1 88 ? 23.021 -1.786 -5.155 1.00 91.00 88 SER A N 1
ATOM 691 C CA . SER A 1 88 ? 23.797 -0.538 -5.149 1.00 91.00 88 SER A CA 1
ATOM 692 C C . SER A 1 88 ? 24.348 -0.194 -6.535 1.00 91.00 88 SER A C 1
ATOM 694 O O . SER A 1 88 ? 24.395 0.979 -6.900 1.00 91.00 88 SER A O 1
ATOM 696 N N . TRP A 1 89 ? 24.712 -1.210 -7.322 1.00 94.50 89 TRP A N 1
ATOM 697 C CA . TRP A 1 89 ? 25.198 -1.021 -8.684 1.00 94.50 89 TRP A CA 1
ATOM 698 C C . TRP A 1 89 ? 24.105 -0.473 -9.601 1.00 94.50 89 TRP A C 1
ATOM 700 O O . TRP A 1 89 ? 24.348 0.494 -10.320 1.00 94.50 89 TRP A O 1
ATOM 710 N N . ASP A 1 90 ? 22.890 -1.022 -9.530 1.00 94.44 90 ASP A N 1
ATOM 711 C CA . ASP A 1 90 ? 21.757 -0.532 -10.317 1.00 94.44 90 ASP A CA 1
ATOM 712 C C . ASP A 1 90 ? 21.353 0.887 -9.931 1.00 94.44 90 ASP A C 1
ATOM 714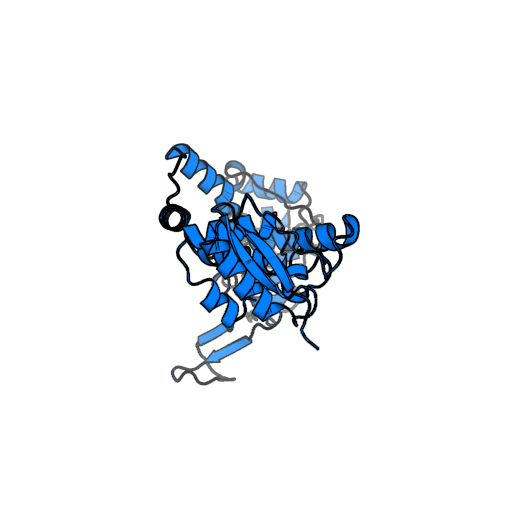 O O . ASP A 1 90 ? 21.053 1.709 -10.798 1.00 94.44 90 ASP A O 1
ATOM 718 N N . ALA A 1 91 ? 21.371 1.200 -8.633 1.00 92.56 91 ALA A N 1
ATOM 719 C CA . ALA A 1 91 ? 21.079 2.542 -8.148 1.00 92.56 91 ALA A CA 1
ATOM 720 C C . ALA A 1 91 ? 22.066 3.576 -8.720 1.00 92.56 91 ALA A C 1
ATOM 722 O O . ALA A 1 91 ? 21.653 4.660 -9.140 1.00 92.56 91 ALA A O 1
ATOM 723 N N . ASP A 1 92 ? 23.355 3.229 -8.787 1.00 94.50 92 ASP A N 1
ATOM 724 C CA . ASP A 1 92 ? 24.383 4.074 -9.397 1.00 94.50 92 ASP A CA 1
ATOM 725 C C . ASP A 1 92 ? 24.266 4.115 -10.931 1.00 94.50 92 ASP A C 1
ATOM 727 O O . ASP A 1 92 ? 24.406 5.184 -11.532 1.00 94.50 92 ASP A O 1
ATOM 731 N N . PHE A 1 93 ? 23.958 2.987 -11.578 1.00 96.50 93 PHE A N 1
ATOM 732 C CA . PHE A 1 93 ? 23.758 2.891 -13.027 1.00 96.50 93 PHE A CA 1
ATOM 733 C C . PHE A 1 93 ? 22.577 3.748 -13.511 1.00 96.50 93 PHE A C 1
ATOM 735 O O . PHE A 1 93 ? 22.683 4.441 -14.531 1.00 96.50 93 PHE A O 1
ATOM 742 N N . LEU A 1 94 ? 21.472 3.745 -12.758 1.00 96.00 94 LEU A N 1
ATOM 743 C CA . LEU A 1 94 ? 20.251 4.504 -13.044 1.00 96.00 94 LEU A CA 1
ATOM 744 C C . LEU A 1 94 ? 20.294 5.951 -12.547 1.00 96.00 94 LEU A C 1
ATOM 746 O O . LEU A 1 94 ? 19.300 6.672 -12.662 1.00 96.00 94 LEU A O 1
ATOM 750 N N . LYS A 1 95 ? 21.443 6.422 -12.056 1.00 94.06 95 LYS A N 1
ATOM 751 C CA . LYS A 1 95 ? 21.671 7.830 -11.714 1.00 94.06 95 LYS A CA 1
ATOM 752 C C . LYS A 1 95 ? 21.880 8.682 -12.972 1.00 94.06 95 LYS A C 1
ATOM 754 O O . LYS A 1 95 ? 22.932 9.283 -13.189 1.00 94.06 95 LYS A O 1
ATOM 759 N N . VAL A 1 96 ? 20.857 8.715 -13.814 1.00 93.81 96 VAL A N 1
ATOM 760 C CA . VAL A 1 96 ? 20.792 9.436 -15.088 1.00 93.81 96 VAL A CA 1
ATOM 761 C C . VAL A 1 96 ? 19.679 10.484 -15.050 1.00 93.81 96 VAL A C 1
ATOM 763 O O . VAL A 1 96 ? 18.905 10.558 -14.094 1.00 93.81 96 VAL A O 1
ATOM 766 N N . ASP A 1 97 ? 19.603 11.335 -16.073 1.00 93.00 97 ASP A N 1
ATOM 767 C CA . ASP A 1 97 ? 18.461 12.230 -16.232 1.00 93.00 97 ASP A CA 1
ATOM 768 C C . ASP A 1 97 ? 17.183 11.446 -16.587 1.00 93.00 97 ASP A C 1
ATOM 770 O O . ASP A 1 97 ? 17.227 10.309 -17.059 1.00 93.00 97 ASP A O 1
ATOM 774 N N . GLN A 1 98 ? 16.026 12.071 -16.369 1.00 88.38 98 GLN A N 1
ATOM 775 C CA . GLN A 1 98 ? 14.730 11.424 -16.578 1.00 88.38 98 GLN A CA 1
ATOM 776 C C . GLN A 1 98 ? 14.511 10.987 -18.029 1.00 88.38 98 GLN A C 1
ATOM 778 O O . GLN A 1 98 ? 13.921 9.934 -18.244 1.00 88.38 98 GLN A O 1
ATOM 783 N N . GLY A 1 99 ? 14.986 11.761 -19.011 1.00 91.31 99 GLY A N 1
ATOM 784 C CA . GLY A 1 99 ? 14.841 11.418 -20.426 1.00 91.31 99 GLY A CA 1
ATOM 785 C C . GLY A 1 99 ? 15.549 10.105 -20.734 1.00 91.31 99 GLY A C 1
ATOM 786 O O . GLY A 1 99 ? 14.925 9.171 -21.230 1.00 91.31 99 GLY A O 1
ATOM 787 N N . THR A 1 100 ? 16.810 9.994 -20.312 1.00 95.06 100 THR A N 1
ATOM 788 C CA . THR A 1 100 ? 17.577 8.747 -20.421 1.00 95.06 100 THR A CA 1
ATOM 789 C C . THR A 1 100 ? 16.909 7.589 -19.672 1.00 95.06 100 THR A C 1
ATOM 791 O O . THR A 1 100 ? 16.869 6.474 -20.187 1.00 95.06 100 THR A O 1
ATOM 794 N N . LEU A 1 101 ? 16.363 7.824 -18.472 1.00 94.44 101 LEU A N 1
ATOM 795 C CA . LEU A 1 101 ? 15.663 6.786 -17.704 1.00 94.44 101 LEU A CA 1
ATOM 796 C C . LEU A 1 101 ? 14.414 6.270 -18.439 1.00 94.44 101 LEU A C 1
ATOM 798 O O . LEU A 1 101 ? 14.208 5.062 -18.514 1.00 94.44 101 LEU A O 1
ATOM 802 N N . PHE A 1 102 ? 13.600 7.162 -19.012 1.00 92.25 102 PHE A N 1
ATOM 803 C CA . PHE A 1 102 ? 12.424 6.770 -19.792 1.00 92.25 102 PHE A CA 1
ATOM 804 C C . PHE A 1 102 ? 12.804 6.038 -21.079 1.00 92.25 102 PHE A C 1
ATOM 806 O O . PHE A 1 102 ? 12.174 5.037 -21.414 1.00 92.25 102 PHE A O 1
ATOM 813 N N . GLU A 1 103 ? 13.850 6.478 -21.778 1.00 95.38 103 GLU A N 1
ATOM 814 C CA . GLU A 1 103 ? 14.342 5.756 -22.953 1.00 95.38 103 GLU A CA 1
ATOM 815 C C . GLU A 1 103 ? 14.878 4.360 -22.591 1.00 95.38 103 GLU A C 1
ATOM 817 O O . GLU A 1 103 ? 14.647 3.414 -23.341 1.00 95.38 103 GLU A O 1
ATOM 822 N N . LEU A 1 104 ? 15.513 4.192 -21.423 1.00 96.56 104 LEU A N 1
ATOM 823 C CA . LEU A 1 104 ? 15.912 2.875 -20.913 1.00 96.56 104 LEU A CA 1
ATOM 824 C C . LEU A 1 104 ? 14.708 1.970 -20.626 1.00 96.56 104 LEU A C 1
ATOM 826 O O . LEU A 1 104 ? 14.760 0.796 -20.978 1.00 96.56 104 LEU A O 1
ATOM 830 N N . ILE A 1 105 ? 13.623 2.500 -20.048 1.00 95.19 105 ILE A N 1
ATOM 831 C CA . ILE A 1 105 ? 12.371 1.747 -19.833 1.00 95.19 105 ILE A CA 1
ATOM 832 C C . ILE A 1 105 ? 11.805 1.266 -21.174 1.00 95.19 105 ILE A C 1
ATOM 834 O O . ILE A 1 105 ? 11.466 0.093 -21.330 1.00 95.19 105 ILE A O 1
ATOM 838 N N . LEU A 1 106 ? 11.730 2.163 -22.163 1.00 92.94 106 LEU A N 1
ATOM 839 C CA . LEU A 1 106 ? 11.214 1.838 -23.493 1.00 92.94 106 LEU A CA 1
ATOM 840 C C . LEU A 1 106 ? 12.088 0.802 -24.206 1.00 92.94 106 LEU A C 1
ATOM 842 O O . LEU A 1 106 ? 11.556 -0.144 -24.788 1.00 92.94 106 LEU A O 1
ATOM 846 N N . ALA A 1 107 ? 13.413 0.944 -24.128 1.00 96.12 107 ALA A N 1
ATOM 847 C CA . ALA A 1 107 ? 14.353 -0.008 -24.704 1.00 96.12 107 ALA A CA 1
ATOM 848 C C . ALA A 1 107 ? 14.280 -1.376 -24.012 1.00 96.12 107 ALA A C 1
ATOM 850 O O . ALA A 1 107 ? 14.257 -2.393 -24.699 1.00 96.12 107 ALA A O 1
ATOM 851 N N . ALA A 1 108 ? 14.185 -1.414 -22.679 1.00 95.38 108 ALA A N 1
ATOM 852 C CA . ALA A 1 108 ? 14.047 -2.651 -21.912 1.00 95.38 108 ALA A CA 1
ATOM 853 C C . ALA A 1 108 ? 12.753 -3.397 -22.254 1.00 95.38 108 ALA A C 1
ATOM 855 O O . ALA A 1 108 ? 12.779 -4.610 -22.427 1.00 95.38 108 ALA A O 1
ATOM 856 N N . ASN A 1 109 ? 11.642 -2.672 -22.414 1.00 93.94 109 ASN A N 1
ATOM 857 C CA . ASN A 1 109 ? 10.373 -3.247 -22.853 1.00 93.94 109 ASN A CA 1
ATOM 858 C C . ASN A 1 109 ? 10.434 -3.742 -24.310 1.00 93.94 109 ASN A C 1
ATOM 860 O O . ASN A 1 109 ? 9.948 -4.823 -24.613 1.00 93.94 109 ASN A O 1
ATOM 864 N N . TYR A 1 110 ? 11.044 -2.975 -25.219 1.00 94.62 110 TYR A N 1
ATOM 865 C CA . TYR A 1 110 ? 11.186 -3.363 -26.628 1.00 94.62 110 TYR A CA 1
ATOM 866 C C . TYR A 1 110 ? 12.081 -4.599 -26.821 1.00 94.62 110 TYR A C 1
ATOM 868 O O . TYR A 1 110 ? 11.776 -5.480 -27.625 1.00 94.62 110 TYR A O 1
ATOM 876 N N . LEU A 1 111 ? 13.191 -4.665 -26.084 1.00 94.62 111 LEU A N 1
ATOM 8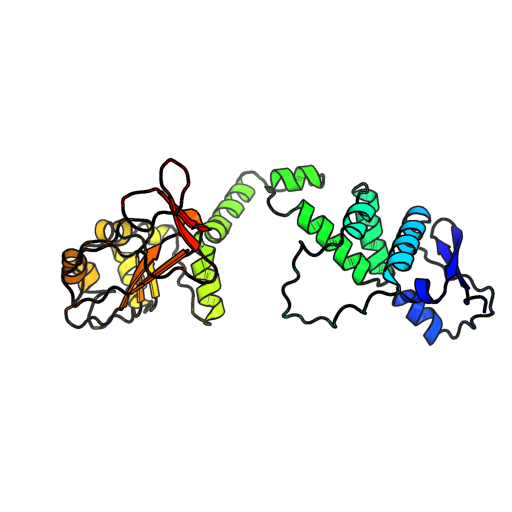77 C CA . LEU A 1 111 ? 14.140 -5.779 -26.122 1.00 94.62 111 LEU A CA 1
ATOM 878 C C . LEU A 1 111 ? 13.733 -6.939 -25.202 1.00 94.62 111 LEU A C 1
ATOM 880 O O . LEU A 1 111 ? 14.441 -7.943 -25.165 1.00 94.62 111 LEU A O 1
ATOM 884 N N . ASP A 1 112 ? 12.626 -6.804 -24.472 1.00 93.69 112 ASP A N 1
ATOM 885 C CA . ASP A 1 112 ? 12.144 -7.775 -23.489 1.00 93.69 112 ASP A CA 1
ATOM 886 C C . ASP A 1 112 ? 13.257 -8.228 -22.521 1.00 93.69 112 ASP A C 1
ATOM 888 O O . ASP A 1 112 ? 13.662 -9.390 -22.457 1.00 93.69 112 ASP A O 1
ATOM 892 N N . ILE A 1 113 ? 13.820 -7.247 -21.806 1.00 93.81 113 ILE A N 1
ATOM 893 C CA . ILE A 1 113 ? 14.822 -7.440 -20.750 1.00 93.81 113 ILE A CA 1
ATOM 894 C C . ILE A 1 113 ? 14.133 -7.186 -19.404 1.00 93.81 113 ILE A C 1
ATOM 896 O O . ILE A 1 113 ? 14.192 -6.078 -18.861 1.00 93.81 113 ILE A O 1
ATOM 900 N N . LYS A 1 114 ? 13.468 -8.218 -18.864 1.00 89.69 114 LYS A N 1
ATOM 901 C CA . LYS A 1 114 ? 12.651 -8.123 -17.637 1.00 89.69 114 LYS A CA 1
ATOM 902 C C . LYS A 1 114 ? 13.386 -7.476 -16.459 1.00 89.69 114 LYS A C 1
ATOM 904 O O . LYS A 1 114 ? 12.843 -6.572 -15.839 1.00 89.69 114 LYS A O 1
ATOM 909 N N . GLY A 1 115 ? 14.630 -7.881 -16.184 1.00 90.56 115 GLY A N 1
ATOM 910 C CA . GLY A 1 115 ? 15.402 -7.343 -15.055 1.00 90.56 115 GLY A CA 1
ATOM 911 C C . GLY A 1 115 ? 15.660 -5.835 -15.161 1.00 90.56 115 GLY A C 1
ATOM 912 O O . GLY A 1 115 ? 15.453 -5.104 -14.193 1.00 90.56 115 GLY A O 1
ATOM 913 N N . LEU A 1 116 ? 16.020 -5.351 -16.357 1.00 93.62 116 LEU A N 1
ATOM 914 C CA . LEU A 1 116 ? 16.225 -3.923 -16.612 1.00 93.62 116 LEU A CA 1
ATOM 915 C C . LEU A 1 116 ? 14.905 -3.143 -16.516 1.00 93.62 116 LEU A C 1
ATOM 917 O O . LEU A 1 116 ? 14.869 -2.039 -15.967 1.00 93.62 116 LEU A O 1
ATOM 921 N N . LEU A 1 117 ? 13.811 -3.713 -17.030 1.00 93.50 117 LEU A N 1
ATOM 922 C CA . LEU A 1 117 ? 12.484 -3.108 -16.936 1.00 93.50 117 LEU A CA 1
ATOM 923 C C . LEU A 1 117 ? 12.028 -2.997 -15.475 1.00 93.50 117 LEU A C 1
ATOM 925 O O . LEU A 1 117 ? 11.572 -1.936 -15.054 1.00 93.50 117 LEU A O 1
ATOM 929 N N . ASP A 1 118 ? 12.214 -4.051 -14.684 1.00 90.06 118 ASP A N 1
ATOM 930 C CA . ASP A 1 118 ? 11.841 -4.073 -13.272 1.00 90.06 118 ASP A CA 1
ATOM 931 C C . ASP A 1 118 ? 12.619 -3.030 -12.473 1.00 90.06 118 ASP A C 1
ATOM 933 O O . ASP A 1 118 ? 12.021 -2.245 -11.735 1.00 90.06 118 ASP A O 1
ATOM 937 N N . VAL A 1 119 ? 13.945 -2.974 -12.626 1.00 92.38 119 VAL A N 1
ATOM 938 C CA . VAL A 1 119 ? 14.764 -2.043 -11.842 1.00 92.38 119 VAL A CA 1
ATOM 939 C C . VAL A 1 119 ? 14.515 -0.586 -12.232 1.00 92.38 119 VAL A C 1
ATOM 941 O O . VAL A 1 119 ? 14.389 0.270 -11.357 1.00 92.38 119 VAL A O 1
ATOM 944 N N . THR A 1 120 ? 14.319 -0.297 -13.521 1.00 93.81 120 THR A N 1
ATOM 945 C CA . THR A 1 120 ? 13.942 1.051 -13.977 1.00 93.81 120 THR A CA 1
ATOM 946 C C . THR A 1 120 ? 12.548 1.459 -13.485 1.00 93.81 120 THR A C 1
ATOM 948 O O . THR A 1 120 ? 12.382 2.581 -12.994 1.00 93.81 120 THR A O 1
ATOM 951 N N . CYS A 1 121 ? 11.565 0.551 -13.509 1.00 90.44 121 CYS A N 1
ATOM 952 C CA . CYS A 1 121 ? 10.235 0.782 -12.936 1.00 90.44 121 CYS A CA 1
ATOM 953 C C . CYS A 1 121 ? 10.291 1.011 -11.419 1.00 90.44 121 CYS A C 1
ATOM 955 O O . CYS A 1 121 ? 9.667 1.951 -10.918 1.00 90.44 121 CYS A O 1
ATOM 957 N N . LYS A 1 122 ? 11.069 0.206 -10.680 1.00 90.44 122 LYS A N 1
ATOM 958 C CA . LYS A 1 122 ? 11.288 0.379 -9.233 1.00 90.44 122 LYS A CA 1
ATOM 959 C C . LYS A 1 122 ? 11.907 1.744 -8.925 1.00 90.44 122 LYS A C 1
ATOM 961 O O . LYS A 1 122 ? 11.458 2.418 -7.997 1.00 90.44 122 LYS A O 1
ATOM 966 N N . THR A 1 123 ? 12.882 2.199 -9.715 1.00 91.19 123 THR A N 1
ATOM 967 C CA . THR A 1 123 ? 13.478 3.533 -9.556 1.00 91.19 123 THR A CA 1
ATOM 968 C C . THR A 1 123 ? 12.442 4.638 -9.735 1.00 91.19 123 THR A C 1
ATOM 970 O O . THR A 1 123 ? 12.360 5.525 -8.886 1.00 91.19 123 THR A O 1
ATOM 973 N N . VAL A 1 124 ? 11.593 4.566 -10.767 1.00 90.75 124 VAL A N 1
ATOM 974 C CA . VAL A 1 124 ? 10.494 5.533 -10.955 1.00 90.75 124 VAL A CA 1
ATOM 975 C C . VAL A 1 124 ? 9.499 5.479 -9.790 1.00 90.75 124 VAL A C 1
ATOM 977 O O . VAL A 1 124 ? 9.112 6.527 -9.272 1.00 90.75 124 VAL A O 1
ATOM 980 N N . ALA A 1 125 ? 9.134 4.285 -9.315 1.00 87.69 125 ALA A N 1
ATOM 981 C CA . ALA A 1 125 ? 8.251 4.123 -8.161 1.00 87.69 125 ALA A CA 1
ATOM 982 C C . ALA A 1 125 ? 8.839 4.764 -6.890 1.00 87.69 125 ALA A C 1
ATOM 984 O O . ALA A 1 125 ? 8.137 5.483 -6.177 1.00 87.69 125 ALA A O 1
ATOM 985 N N . ASN A 1 126 ? 10.142 4.604 -6.640 1.00 87.31 126 ASN A N 1
ATOM 986 C CA . ASN A 1 126 ? 10.835 5.261 -5.527 1.00 87.31 126 ASN A CA 1
ATOM 987 C C . ASN A 1 126 ? 10.893 6.790 -5.674 1.00 87.31 126 ASN A C 1
ATOM 989 O O . ASN A 1 126 ? 10.921 7.496 -4.669 1.00 87.31 126 ASN A O 1
ATOM 993 N N . MET A 1 127 ? 10.855 7.329 -6.898 1.00 87.62 127 MET A N 1
ATOM 994 C CA . MET A 1 127 ? 10.734 8.776 -7.123 1.00 87.62 127 MET A CA 1
ATOM 995 C C . MET A 1 127 ? 9.333 9.319 -6.814 1.00 87.62 127 MET A C 1
ATOM 997 O O . MET A 1 127 ? 9.198 10.537 -6.688 1.00 87.62 127 MET A O 1
ATOM 1001 N N . ILE A 1 128 ? 8.316 8.457 -6.722 1.00 88.06 128 ILE A N 1
ATOM 1002 C CA . ILE A 1 128 ? 6.917 8.801 -6.417 1.00 88.06 128 ILE A CA 1
ATOM 1003 C C . ILE A 1 128 ? 6.612 8.571 -4.932 1.00 88.06 128 ILE A C 1
ATOM 1005 O O . ILE A 1 128 ? 5.894 9.357 -4.316 1.00 88.06 128 ILE A O 1
ATOM 1009 N N . LYS A 1 129 ? 7.164 7.500 -4.353 1.00 84.88 129 LYS A N 1
ATOM 1010 C CA . LYS A 1 129 ? 6.910 7.073 -2.975 1.00 84.88 129 LYS A CA 1
ATOM 1011 C C . LYS A 1 129 ? 7.144 8.213 -1.976 1.00 84.88 129 LYS A C 1
ATOM 1013 O O . LYS A 1 129 ? 8.219 8.804 -1.934 1.00 84.88 129 LYS A O 1
ATOM 1018 N N . GLY A 1 130 ? 6.129 8.496 -1.160 1.00 81.75 130 GLY A N 1
ATOM 1019 C CA . GLY A 1 130 ? 6.189 9.501 -0.094 1.00 81.75 130 GLY A CA 1
ATOM 1020 C C . GLY A 1 130 ? 6.119 10.962 -0.551 1.00 81.75 130 GLY A C 1
ATOM 1021 O O . GLY A 1 130 ? 6.282 11.844 0.287 1.00 81.75 130 GLY A O 1
ATOM 1022 N N . LYS A 1 131 ? 5.885 11.235 -1.842 1.00 85.38 131 LYS A N 1
ATOM 1023 C CA . LYS A 1 131 ? 5.716 12.598 -2.365 1.00 85.38 131 LYS A CA 1
ATOM 1024 C C . LYS A 1 131 ? 4.251 12.993 -2.480 1.00 85.38 131 LYS A C 1
ATOM 1026 O O . LYS A 1 131 ? 3.396 12.154 -2.764 1.00 85.38 131 LYS A O 1
ATOM 1031 N N . THR A 1 132 ? 3.968 14.287 -2.345 1.00 88.00 132 THR A N 1
ATOM 1032 C CA . THR A 1 132 ? 2.618 14.811 -2.593 1.00 88.00 132 THR A CA 1
ATOM 1033 C C . THR A 1 132 ? 2.292 14.829 -4.094 1.00 88.00 132 THR A C 1
ATOM 1035 O O . THR A 1 132 ? 3.206 14.855 -4.930 1.00 88.00 132 THR A O 1
ATOM 1038 N N . PRO A 1 133 ? 1.003 14.879 -4.486 1.00 85.44 133 PRO A N 1
ATOM 1039 C CA . PRO A 1 133 ? 0.615 15.037 -5.888 1.00 85.44 133 PRO A CA 1
ATOM 1040 C C . PRO A 1 133 ? 1.288 16.236 -6.574 1.00 85.44 133 PRO A C 1
ATOM 1042 O O . PRO A 1 133 ? 1.690 16.147 -7.734 1.00 85.44 133 PRO A O 1
ATOM 1045 N N . GLU A 1 134 ? 1.466 17.355 -5.869 1.00 87.12 134 GLU A N 1
ATOM 1046 C CA . GLU A 1 134 ? 2.141 18.549 -6.383 1.00 87.12 134 GLU A CA 1
ATOM 1047 C C . GLU A 1 134 ? 3.639 18.319 -6.618 1.00 87.12 134 GLU A C 1
ATOM 1049 O O . GLU A 1 134 ? 4.182 18.741 -7.643 1.00 87.12 134 GLU A O 1
ATOM 1054 N N . GLU A 1 135 ? 4.315 17.624 -5.704 1.00 88.50 135 GLU A N 1
ATOM 1055 C CA . GLU A 1 135 ? 5.731 17.280 -5.840 1.00 88.50 135 GLU A CA 1
ATOM 1056 C C . GLU A 1 135 ? 5.973 16.276 -6.967 1.00 88.50 135 GLU A C 1
ATOM 1058 O O . GLU A 1 135 ? 6.950 16.413 -7.711 1.00 88.50 135 GLU A O 1
ATOM 1063 N N . ILE A 1 136 ? 5.077 15.298 -7.134 1.00 89.00 136 ILE A N 1
ATOM 1064 C CA . ILE A 1 136 ? 5.094 14.348 -8.253 1.00 89.00 136 ILE A CA 1
ATOM 1065 C C . ILE A 1 136 ? 4.918 15.116 -9.563 1.00 89.00 136 ILE A C 1
ATOM 1067 O O . ILE A 1 136 ? 5.764 15.009 -10.452 1.00 89.00 136 ILE A O 1
ATOM 1071 N N . ARG A 1 137 ? 3.888 15.969 -9.661 1.00 88.19 137 ARG A N 1
ATOM 1072 C CA . ARG A 1 137 ? 3.644 16.801 -10.849 1.00 88.19 137 ARG A CA 1
ATOM 1073 C C . ARG A 1 137 ? 4.859 17.649 -11.206 1.00 88.19 137 ARG A C 1
ATOM 1075 O O . ARG A 1 137 ? 5.264 17.680 -12.363 1.00 88.19 137 ARG A O 1
ATOM 1082 N N . LYS A 1 138 ? 5.490 18.283 -10.216 1.00 88.81 138 LYS A N 1
ATOM 1083 C CA . LYS A 1 138 ? 6.716 19.063 -10.423 1.00 88.81 138 LYS A CA 1
ATOM 1084 C C . LYS A 1 138 ? 7.892 18.188 -10.860 1.00 88.81 138 LYS A C 1
ATOM 1086 O O . LYS A 1 138 ? 8.629 18.586 -11.755 1.00 88.81 138 LYS A O 1
ATOM 1091 N N . THR A 1 139 ? 8.066 17.018 -10.242 1.00 84.88 139 THR A N 1
ATOM 1092 C CA . THR A 1 139 ? 9.160 16.084 -10.553 1.00 84.88 139 THR A CA 1
ATOM 1093 C C . THR A 1 139 ? 9.077 15.609 -12.000 1.00 84.88 139 THR A C 1
ATOM 1095 O O . THR A 1 139 ? 10.093 15.615 -12.682 1.00 84.88 139 THR A O 1
ATOM 1098 N N . PHE A 1 140 ? 7.885 15.240 -12.470 1.00 85.00 140 PHE A N 1
ATOM 1099 C CA . PHE A 1 140 ? 7.666 14.680 -13.809 1.00 85.00 140 PHE A CA 1
ATOM 1100 C C . PHE A 1 140 ? 7.184 15.714 -14.837 1.00 85.00 140 PHE A C 1
ATOM 1102 O O . PHE A 1 140 ? 6.787 15.350 -15.940 1.00 85.00 140 PHE A O 1
ATOM 1109 N N . ASN A 1 141 ? 7.199 17.005 -14.481 1.00 83.75 141 ASN A N 1
ATOM 1110 C CA . ASN A 1 141 ? 6.708 18.105 -15.314 1.00 83.75 141 ASN A 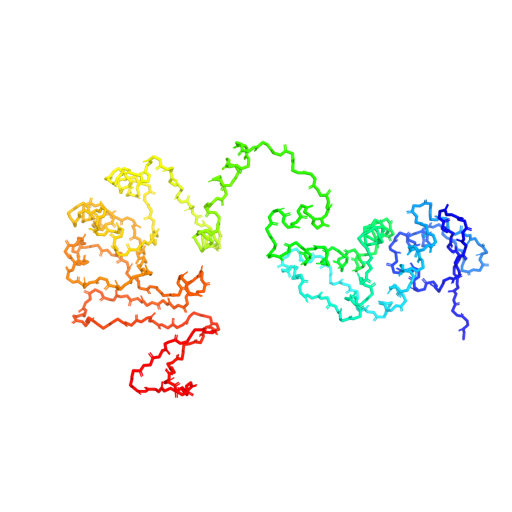CA 1
ATOM 1111 C C . ASN A 1 141 ? 5.280 17.868 -15.866 1.00 83.75 141 ASN A C 1
ATOM 1113 O O . ASN A 1 141 ? 4.970 18.180 -17.016 1.00 83.75 141 ASN A O 1
ATOM 1117 N N . ILE A 1 142 ? 4.406 17.299 -15.033 1.00 87.50 142 ILE A N 1
ATOM 1118 C CA . ILE A 1 142 ? 3.011 17.001 -15.363 1.00 87.50 142 ILE A CA 1
ATOM 1119 C C . ILE A 1 142 ? 2.160 18.230 -15.043 1.00 87.50 142 ILE A C 1
ATOM 1121 O O . ILE A 1 142 ? 2.175 18.754 -13.926 1.00 87.50 142 ILE A O 1
ATOM 1125 N N . LYS A 1 143 ? 1.381 18.684 -16.025 1.00 86.88 143 LYS A N 1
ATOM 1126 C CA . LYS A 1 143 ? 0.410 19.762 -15.835 1.00 86.88 143 LYS A CA 1
ATOM 1127 C C . LYS A 1 143 ? -0.795 19.235 -15.051 1.00 86.88 143 LYS A C 1
ATOM 1129 O O . LYS A 1 143 ? -1.348 18.210 -15.424 1.00 86.88 143 LYS A O 1
ATOM 1134 N N . ASN A 1 144 ? -1.227 19.960 -14.016 1.00 88.69 144 ASN A N 1
ATOM 1135 C CA . ASN A 1 144 ? -2.519 19.689 -13.382 1.00 88.69 144 ASN A CA 1
ATOM 1136 C C . ASN A 1 144 ? -3.646 20.027 -14.371 1.00 88.69 144 ASN A C 1
ATOM 1138 O O . ASN A 1 144 ? -3.767 21.178 -14.804 1.00 88.69 144 ASN A O 1
ATOM 1142 N N . ASP A 1 145 ? -4.416 19.020 -14.759 1.00 90.12 145 ASP A N 1
ATOM 1143 C CA . ASP A 1 145 ? -5.572 19.110 -15.647 1.00 90.12 145 ASP A CA 1
ATOM 1144 C C . ASP A 1 145 ? -6.909 19.119 -14.893 1.00 90.12 145 ASP A C 1
ATOM 1146 O O . ASP A 1 145 ? -7.940 19.379 -15.512 1.00 90.12 145 ASP A O 1
ATOM 1150 N N . PHE A 1 146 ? -6.892 18.949 -13.567 1.00 85.88 146 PHE A N 1
ATOM 1151 C CA . PHE A 1 146 ? -8.066 19.138 -12.725 1.00 85.88 146 PHE A CA 1
ATOM 1152 C C . PHE A 1 146 ? -8.375 20.618 -12.504 1.00 85.88 146 PHE A C 1
ATOM 1154 O O . PHE A 1 146 ? -7.496 21.458 -12.276 1.00 85.88 146 PHE A O 1
ATOM 1161 N N . THR A 1 147 ? -9.664 20.941 -12.488 1.00 91.12 147 THR A N 1
ATOM 1162 C CA . THR A 1 147 ? -10.143 22.176 -11.870 1.00 91.12 147 THR A CA 1
ATOM 1163 C C . THR A 1 147 ? -10.053 22.080 -10.344 1.00 91.12 147 THR A C 1
ATOM 1165 O O . THR A 1 147 ? -10.082 20.994 -9.768 1.00 91.12 147 THR A O 1
ATOM 1168 N N . ALA A 1 148 ? -10.029 23.226 -9.656 1.00 88.25 148 ALA A N 1
ATOM 1169 C CA . ALA A 1 148 ? -10.006 23.255 -8.189 1.00 88.25 148 ALA A CA 1
ATOM 1170 C C . ALA A 1 148 ? -11.199 22.514 -7.547 1.00 88.25 148 ALA A C 1
ATOM 1172 O O . ALA A 1 148 ? -11.079 21.990 -6.445 1.00 88.25 148 ALA A O 1
ATOM 1173 N N . SER A 1 149 ? -12.348 22.460 -8.234 1.00 85.31 149 SER A N 1
ATOM 1174 C CA . SER A 1 149 ? -13.521 21.727 -7.748 1.00 85.31 149 SER A CA 1
ATOM 1175 C C . SER A 1 149 ? -13.361 20.213 -7.883 1.00 85.31 149 SER A C 1
ATOM 1177 O O . SER A 1 149 ? -13.791 19.487 -6.992 1.00 85.31 149 SER A O 1
ATOM 1179 N N . GLU A 1 150 ? -12.772 19.734 -8.980 1.00 86.12 150 GLU A N 1
ATOM 1180 C CA . GLU A 1 150 ? -12.548 18.301 -9.211 1.00 86.12 150 GLU A CA 1
ATOM 1181 C C . GLU A 1 150 ? -11.450 17.763 -8.294 1.00 86.12 150 GLU A C 1
ATOM 1183 O O . GLU A 1 150 ? -11.615 16.701 -7.705 1.00 86.12 150 GLU A O 1
ATOM 1188 N N . GLU A 1 151 ? -10.368 18.518 -8.098 1.00 83.25 151 GLU A N 1
ATOM 1189 C CA . GLU A 1 151 ? -9.289 18.133 -7.182 1.00 83.25 151 GLU A CA 1
ATOM 1190 C C . GLU A 1 151 ? -9.792 18.020 -5.735 1.00 83.25 151 GLU A C 1
ATOM 1192 O O . GLU A 1 151 ? -9.494 17.048 -5.043 1.00 83.25 151 GLU A O 1
ATOM 1197 N N . GLU A 1 152 ? -10.628 18.965 -5.297 1.00 82.94 152 GLU A N 1
ATOM 1198 C CA . GLU A 1 152 ? -11.276 18.914 -3.986 1.00 82.94 152 GLU A CA 1
ATOM 1199 C C . GLU A 1 152 ? -12.263 17.742 -3.869 1.00 82.94 152 GLU A C 1
ATOM 1201 O O . GLU A 1 152 ? -12.381 17.134 -2.803 1.00 82.94 152 GLU A O 1
ATOM 1206 N N . GLN A 1 153 ? -12.976 17.404 -4.948 1.00 82.06 153 GLN A N 1
ATOM 1207 C CA . GLN A 1 153 ? -13.871 16.250 -4.971 1.00 82.06 153 GLN A CA 1
ATOM 1208 C C . GLN A 1 153 ? -13.086 14.939 -4.859 1.00 82.06 153 GLN A C 1
ATOM 1210 O O . GLN A 1 153 ? -13.389 14.144 -3.976 1.00 82.06 153 GLN A O 1
ATOM 1215 N N . VAL A 1 154 ? -12.051 14.742 -5.678 1.00 81.56 154 VAL A N 1
ATOM 1216 C CA . VAL A 1 154 ? -11.194 13.545 -5.647 1.00 81.56 154 VAL A CA 1
ATOM 1217 C C . VAL A 1 154 ? -10.490 13.412 -4.295 1.00 81.56 154 VAL A C 1
ATOM 1219 O O . VAL A 1 154 ? -10.410 12.314 -3.747 1.00 81.56 154 VAL A O 1
ATOM 1222 N N . ARG A 1 155 ? -10.029 14.523 -3.706 1.00 78.31 155 ARG A N 1
ATOM 1223 C CA . ARG A 1 155 ? -9.456 14.526 -2.353 1.00 78.31 155 ARG A CA 1
ATOM 1224 C C . ARG A 1 155 ? -10.487 14.077 -1.315 1.00 78.31 155 ARG A C 1
ATOM 1226 O O . ARG A 1 155 ? -10.193 13.199 -0.514 1.00 78.31 155 ARG A O 1
ATOM 1233 N N . LYS A 1 156 ? -11.713 14.609 -1.364 1.00 77.06 156 LYS A N 1
ATOM 1234 C CA . LYS A 1 156 ? -12.814 14.192 -0.474 1.00 77.06 156 LYS A CA 1
ATOM 1235 C C . LYS A 1 156 ? -13.255 12.748 -0.681 1.00 77.06 156 LYS A C 1
ATOM 1237 O O . LYS A 1 156 ? -13.691 12.116 0.278 1.00 77.06 156 LYS A O 1
ATOM 1242 N N . GLU A 1 157 ? -13.212 12.258 -1.914 1.00 75.31 157 GLU A N 1
ATOM 1243 C CA . GLU A 1 157 ? -13.584 10.889 -2.267 1.00 75.31 157 GLU A CA 1
ATOM 1244 C C . GLU A 1 157 ? -12.538 9.870 -1.829 1.00 75.31 157 GLU A C 1
ATOM 1246 O O . GLU A 1 157 ? -12.913 8.727 -1.614 1.00 75.31 157 GLU A O 1
ATOM 1251 N N . ASN A 1 158 ? -11.275 10.267 -1.648 1.00 69.12 158 ASN A N 1
ATOM 1252 C CA . ASN A 1 158 ? -10.185 9.373 -1.238 1.00 69.12 158 ASN A CA 1
ATOM 1253 C C . ASN A 1 158 ? -9.715 9.574 0.213 1.00 69.12 158 ASN A C 1
ATOM 1255 O O . ASN A 1 158 ? -8.934 8.772 0.712 1.00 69.12 158 ASN A O 1
ATOM 1259 N N . GLU A 1 159 ? -10.237 10.584 0.916 1.00 68.00 159 GLU A N 1
ATOM 1260 C CA . GLU A 1 159 ? -9.965 10.880 2.336 1.00 68.00 159 GLU A CA 1
ATOM 1261 C C . GLU A 1 159 ? -10.157 9.652 3.252 1.00 68.00 159 GLU A C 1
ATOM 1263 O O . GLU A 1 159 ? -9.446 9.478 4.235 1.00 68.00 159 GLU A O 1
ATOM 1268 N N . TRP A 1 160 ? -11.081 8.746 2.908 1.00 64.06 160 TRP A N 1
ATOM 1269 C CA . TRP A 1 160 ? -11.339 7.534 3.693 1.00 64.06 160 TRP A CA 1
ATOM 1270 C C . TRP A 1 160 ? -10.195 6.509 3.656 1.00 64.06 160 TRP A C 1
ATOM 1272 O O . TRP A 1 160 ? -10.099 5.710 4.587 1.00 64.06 160 TRP A O 1
ATOM 1282 N N . CYS A 1 161 ? -9.351 6.494 2.616 1.00 58.97 161 CYS A N 1
ATOM 1283 C CA . CYS A 1 161 ? -8.288 5.494 2.471 1.00 58.97 161 CYS A CA 1
ATOM 1284 C C . CYS A 1 161 ? -7.139 5.700 3.460 1.00 58.97 161 CYS A C 1
ATOM 1286 O O . CYS A 1 161 ? -6.556 4.719 3.913 1.00 58.97 161 CYS A O 1
ATOM 1288 N N . GLU A 1 162 ? -6.811 6.949 3.792 1.00 59.94 162 GLU A N 1
ATOM 1289 C CA . GLU A 1 162 ? -5.676 7.256 4.669 1.00 59.94 162 GLU A CA 1
ATOM 1290 C C . GLU A 1 162 ? -5.985 6.924 6.137 1.00 59.94 162 GLU A C 1
ATOM 1292 O O . GLU A 1 162 ? -5.112 6.457 6.861 1.00 59.94 162 GLU A O 1
ATOM 1297 N N . GLU A 1 163 ? -7.240 7.090 6.563 1.00 62.09 163 GLU A N 1
ATOM 1298 C CA . GLU A 1 163 ? -7.641 6.923 7.967 1.00 62.09 163 GLU A CA 1
ATOM 1299 C C . GLU A 1 163 ? -8.151 5.514 8.328 1.00 62.09 163 GLU A C 1
ATOM 1301 O O . GLU A 1 163 ? -8.282 5.217 9.511 1.00 62.09 163 GLU A O 1
ATOM 1306 N N . ASN A 1 164 ? -8.467 4.651 7.349 1.00 72.00 164 ASN A N 1
ATOM 1307 C CA . ASN A 1 164 ? -9.167 3.372 7.593 1.00 72.00 164 ASN A CA 1
ATOM 1308 C C . ASN A 1 164 ? -8.448 2.149 6.994 1.00 72.00 164 ASN A C 1
ATOM 1310 O O . ASN A 1 164 ? -9.081 1.175 6.572 1.00 72.00 164 ASN A O 1
ATOM 1314 N N . ILE A 1 165 ? -7.116 2.207 6.887 1.00 77.38 165 ILE A N 1
ATOM 1315 C CA . ILE A 1 165 ? -6.329 1.145 6.247 1.00 77.38 165 ILE A CA 1
ATOM 1316 C C . ILE A 1 165 ? -6.506 -0.201 6.967 1.00 77.38 165 ILE A C 1
ATOM 1318 O O . ILE A 1 165 ? -6.662 -1.237 6.321 1.00 77.38 165 ILE A O 1
ATOM 1322 N N . VAL A 1 166 ? -6.574 -0.191 8.300 1.00 80.19 166 VAL A N 1
ATOM 1323 C CA . VAL A 1 166 ? -6.728 -1.410 9.101 1.00 80.19 166 VAL A CA 1
ATOM 1324 C C . VAL A 1 166 ? -8.072 -2.072 8.817 1.00 80.19 166 VAL A C 1
ATOM 1326 O O . VAL A 1 166 ? -8.122 -3.273 8.578 1.00 80.19 166 VAL A O 1
ATOM 1329 N N . GLU A 1 167 ? -9.158 -1.307 8.770 1.00 83.56 167 GLU A N 1
ATOM 1330 C CA . GLU A 1 167 ? -10.510 -1.806 8.523 1.00 83.56 167 GLU A CA 1
ATOM 1331 C C . GLU A 1 167 ? -10.637 -2.425 7.124 1.00 83.56 167 GLU A C 1
ATOM 1333 O O . GLU A 1 167 ? -11.254 -3.484 6.952 1.00 83.56 167 GLU A O 1
ATOM 1338 N N . VAL A 1 168 ? -10.012 -1.803 6.121 1.00 85.12 168 VAL A N 1
ATOM 1339 C CA . VAL A 1 168 ? -10.009 -2.298 4.738 1.00 85.12 168 VAL A CA 1
ATOM 1340 C C . VAL A 1 168 ? -9.215 -3.599 4.629 1.00 85.12 168 VAL A C 1
ATOM 1342 O O . VAL A 1 168 ? -9.750 -4.607 4.171 1.00 85.12 168 VAL A O 1
ATOM 1345 N N . PHE A 1 169 ? -7.962 -3.625 5.084 1.00 86.31 169 PHE A N 1
ATOM 1346 C CA . PHE A 1 169 ? -7.122 -4.819 4.953 1.00 86.31 169 PHE A CA 1
ATOM 1347 C C . PHE A 1 169 ? -7.580 -5.963 5.863 1.00 86.31 169 PHE A C 1
ATOM 1349 O O . PHE A 1 169 ? -7.566 -7.125 5.450 1.00 86.31 169 PHE A O 1
ATOM 1356 N N . LEU A 1 170 ? -8.061 -5.660 7.072 1.00 84.44 170 LEU A N 1
ATOM 1357 C CA . LEU A 1 170 ? -8.630 -6.669 7.962 1.00 84.44 170 LEU A CA 1
ATOM 1358 C C . LEU A 1 170 ? -9.864 -7.310 7.329 1.00 84.44 170 LEU A C 1
ATOM 1360 O O . LEU A 1 170 ? -9.964 -8.534 7.313 1.00 84.44 170 LEU A O 1
ATOM 1364 N N . SER A 1 171 ? -10.777 -6.515 6.760 1.00 89.00 171 SER A N 1
ATOM 1365 C CA . SER A 1 171 ? -11.966 -7.074 6.113 1.00 89.00 171 SER A CA 1
ATOM 1366 C C . SER A 1 171 ? -11.614 -7.934 4.896 1.00 89.00 171 SER A C 1
ATOM 1368 O O . SER A 1 171 ? -12.109 -9.056 4.793 1.00 89.00 171 SER A O 1
ATOM 1370 N N . LEU A 1 172 ? -10.691 -7.485 4.040 1.00 87.88 172 LEU A N 1
ATOM 1371 C CA . LEU A 1 172 ? -10.224 -8.257 2.883 1.00 87.88 172 LEU A CA 1
ATOM 1372 C C . LEU A 1 172 ? -9.534 -9.569 3.287 1.00 87.88 172 LEU A C 1
ATOM 1374 O O . LEU A 1 172 ? -9.847 -10.620 2.729 1.00 87.88 172 LEU A O 1
ATOM 1378 N N . SER A 1 173 ? -8.648 -9.534 4.287 1.00 89.00 173 SER A N 1
ATOM 1379 C CA . SER A 1 173 ? -7.879 -10.712 4.724 1.00 89.00 173 SER A CA 1
ATOM 1380 C C . SER A 1 173 ? -8.737 -11.827 5.331 1.00 89.00 173 SER A C 1
ATOM 1382 O O . SER A 1 173 ? -8.336 -12.990 5.305 1.00 89.00 173 SER A O 1
ATOM 1384 N N . CYS A 1 174 ? -9.929 -11.502 5.841 1.00 88.31 174 CYS A N 1
ATOM 1385 C CA . CYS A 1 174 ? -10.867 -12.479 6.399 1.00 88.31 174 CYS A CA 1
ATOM 1386 C C . CYS A 1 174 ? -12.148 -12.666 5.571 1.00 88.31 174 CYS A C 1
ATOM 1388 O O . CYS A 1 174 ? -13.098 -13.282 6.057 1.00 88.31 174 CYS A O 1
ATOM 1390 N N . ALA A 1 175 ? -12.176 -12.153 4.333 1.00 90.31 175 ALA A N 1
ATOM 1391 C CA . ALA A 1 175 ? -13.345 -12.174 3.450 1.00 90.31 175 ALA A CA 1
ATOM 1392 C C . ALA A 1 175 ? -14.623 -11.600 4.104 1.00 90.31 175 ALA A C 1
ATOM 1394 O O . ALA A 1 175 ? -15.738 -12.066 3.852 1.00 90.31 175 ALA A O 1
ATOM 1395 N N . ALA A 1 176 ? -14.468 -10.594 4.968 1.00 91.00 176 ALA A N 1
ATOM 1396 C CA . ALA A 1 176 ? -15.575 -9.887 5.595 1.00 91.00 176 ALA A CA 1
ATOM 1397 C C . ALA A 1 176 ? -16.132 -8.780 4.689 1.00 91.00 176 ALA A C 1
ATOM 1399 O O . ALA A 1 176 ? -15.486 -8.296 3.763 1.00 91.00 176 ALA A O 1
ATOM 1400 N N . THR A 1 177 ? -17.359 -8.355 4.981 1.00 92.56 177 THR A N 1
ATOM 1401 C CA . THR A 1 177 ? -18.003 -7.222 4.309 1.00 92.56 177 THR A CA 1
ATOM 1402 C C . THR A 1 177 ? -17.717 -5.928 5.063 1.00 92.56 177 THR A C 1
ATOM 1404 O O . THR A 1 177 ? -17.967 -5.844 6.265 1.00 92.56 177 THR A O 1
ATOM 1407 N N . LEU A 1 178 ? -17.238 -4.908 4.350 1.00 91.38 178 LEU A N 1
ATOM 1408 C CA . LEU A 1 178 ? -17.037 -3.572 4.903 1.00 91.38 178 LEU A CA 1
ATOM 1409 C C . LEU A 1 178 ? -18.360 -2.791 4.912 1.00 91.38 178 LEU A C 1
ATOM 1411 O O . LEU A 1 178 ? -18.987 -2.596 3.869 1.00 91.38 178 LEU A O 1
ATOM 1415 N N . PHE A 1 179 ? -18.788 -2.332 6.089 1.00 90.69 179 PHE A N 1
ATOM 1416 C CA . PHE A 1 179 ? -19.994 -1.516 6.242 1.00 90.69 179 PHE A CA 1
ATOM 1417 C C . PHE A 1 179 ? -19.663 -0.028 6.068 1.00 90.69 179 PHE A C 1
ATOM 1419 O O . PHE A 1 179 ? -19.181 0.631 6.989 1.00 90.69 179 PHE A O 1
ATOM 1426 N N . MET A 1 180 ? -19.919 0.499 4.871 1.00 88.38 180 MET A N 1
ATOM 1427 C CA . MET A 1 180 ? -19.604 1.885 4.512 1.00 88.38 180 MET A CA 1
ATOM 1428 C C . MET A 1 180 ? -20.754 2.838 4.856 1.00 88.38 180 MET A C 1
ATOM 1430 O O . MET A 1 180 ? -21.901 2.623 4.467 1.00 88.38 180 MET A O 1
ATOM 1434 N N . VAL A 1 181 ? -20.436 3.935 5.547 1.00 85.00 181 VAL A N 1
ATOM 1435 C CA . VAL A 1 181 ? -21.416 4.917 6.039 1.00 85.00 181 VAL A CA 1
ATOM 1436 C C . VAL A 1 181 ? -21.271 6.239 5.289 1.00 85.00 181 VAL A C 1
ATOM 1438 O O . VAL A 1 181 ? -20.188 6.817 5.220 1.00 85.00 181 VAL A O 1
ATOM 1441 N N . SER A 1 182 ? -22.379 6.768 4.767 1.00 83.88 182 SER A N 1
ATOM 1442 C CA . SER A 1 182 ? -22.390 8.082 4.111 1.00 83.88 182 SER A CA 1
ATOM 1443 C C . SER A 1 182 ? -22.184 9.237 5.108 1.00 83.88 182 SER A C 1
ATOM 1445 O O . SER A 1 182 ? -22.609 9.160 6.263 1.00 83.88 182 SER A O 1
ATOM 1447 N N . LYS A 1 183 ? -21.588 10.357 4.661 1.00 81.94 183 LYS A N 1
ATOM 1448 C CA . LYS A 1 183 ? -21.397 11.567 5.496 1.00 81.94 183 LYS A CA 1
ATOM 1449 C C . LYS A 1 183 ? -22.703 12.053 6.174 1.00 81.94 183 LYS A C 1
ATOM 1451 O O . LYS A 1 183 ? -22.642 12.363 7.362 1.00 81.94 183 LYS A O 1
ATOM 1456 N N . PRO A 1 184 ? -23.880 12.078 5.507 1.00 86.25 184 PRO A N 1
ATOM 1457 C CA . PRO A 1 184 ? -25.146 12.421 6.164 1.00 86.25 184 PRO A CA 1
ATOM 1458 C C . PRO A 1 184 ? -25.510 11.470 7.310 1.00 86.25 184 PRO A C 1
ATOM 1460 O O . PRO A 1 184 ? -25.773 11.926 8.420 1.00 86.25 184 PRO A O 1
ATOM 1463 N N . LEU A 1 185 ? -25.433 10.154 7.078 1.00 85.44 185 LEU A N 1
ATOM 1464 C CA . LEU A 1 185 ? -25.745 9.153 8.102 1.00 85.44 185 LEU A CA 1
ATOM 1465 C C . LEU A 1 185 ? -24.763 9.223 9.283 1.00 85.44 185 LEU A C 1
ATOM 1467 O O . LEU A 1 185 ? -25.169 9.064 10.431 1.00 85.44 185 LEU A O 1
ATOM 1471 N N . LYS A 1 186 ? -23.487 9.553 9.033 1.00 83.00 186 LYS A N 1
ATOM 1472 C CA . LYS A 1 186 ? -22.476 9.750 10.088 1.00 83.00 186 LYS A CA 1
ATOM 1473 C C . LYS A 1 186 ? -22.888 10.830 11.101 1.00 83.00 186 LYS A C 1
ATOM 1475 O O . LYS A 1 186 ? -22.519 10.714 12.272 1.00 83.00 186 LYS A O 1
ATOM 1480 N N . ASN A 1 187 ? -23.664 11.834 10.686 1.00 82.88 187 ASN A N 1
ATOM 1481 C CA . ASN A 1 187 ? -24.126 12.931 11.544 1.00 82.88 187 ASN A CA 1
ATOM 1482 C C . ASN A 1 187 ? -25.446 12.626 12.281 1.00 82.88 187 ASN A C 1
ATOM 1484 O O . ASN A 1 187 ? -25.779 13.312 13.246 1.00 82.88 187 ASN A O 1
ATOM 1488 N N . GLU A 1 188 ? -26.176 11.580 11.888 1.00 90.88 188 GLU A N 1
ATOM 1489 C CA . GLU A 1 188 ? -27.432 11.160 12.516 1.00 90.88 188 GLU A CA 1
ATOM 1490 C C . GLU A 1 188 ? -27.165 10.054 13.547 1.00 90.88 188 GLU A C 1
ATOM 1492 O O . GLU A 1 188 ? -27.283 8.869 13.253 1.00 90.88 188 GLU A O 1
ATOM 1497 N N . ALA A 1 189 ? -26.787 10.440 14.772 1.00 89.62 189 ALA A N 1
ATOM 1498 C CA . ALA A 1 189 ? -26.335 9.518 15.821 1.00 89.62 189 ALA A CA 1
ATOM 1499 C C . ALA A 1 189 ? -27.247 8.291 16.020 1.00 89.62 189 ALA A C 1
ATOM 1501 O O . ALA A 1 189 ? -26.783 7.166 15.847 1.00 89.62 189 ALA A O 1
ATOM 1502 N N . SER A 1 190 ? -28.524 8.486 16.362 1.00 91.06 190 SER A N 1
ATOM 1503 C CA . SER A 1 190 ? -29.448 7.371 16.629 1.00 91.06 190 SER A CA 1
ATOM 1504 C C . SER A 1 190 ? -29.637 6.473 15.411 1.00 91.06 190 SER A C 1
ATOM 1506 O O . SER A 1 190 ? -29.519 5.258 15.524 1.00 91.06 190 SER A O 1
ATOM 1508 N N . ARG A 1 191 ? -29.842 7.072 14.234 1.00 93.81 191 ARG A N 1
ATOM 1509 C CA . ARG A 1 191 ? -30.045 6.323 12.995 1.00 93.81 191 ARG A CA 1
ATOM 1510 C C . ARG A 1 191 ? -28.810 5.513 12.617 1.00 93.81 191 ARG A C 1
ATOM 1512 O O . ARG A 1 191 ? -28.941 4.366 12.229 1.00 93.81 191 ARG A O 1
ATOM 1519 N N . LEU A 1 192 ? -27.607 6.066 12.777 1.00 94.31 192 LEU A N 1
ATOM 1520 C CA . LEU A 1 192 ? -26.369 5.322 12.545 1.00 94.31 192 LEU A CA 1
ATOM 1521 C C . LEU A 1 192 ? -26.296 4.059 13.414 1.00 94.31 192 LEU A C 1
ATOM 1523 O O . LEU A 1 192 ? -25.902 3.009 12.920 1.00 94.31 192 LEU A O 1
ATOM 1527 N N . LEU A 1 193 ? -26.672 4.154 14.691 1.00 95.06 193 LEU A N 1
ATOM 1528 C CA . LEU A 1 193 ? -26.668 3.004 15.597 1.00 95.06 193 LEU A CA 1
ATOM 1529 C C . LEU A 1 193 ? -27.680 1.935 15.174 1.00 95.06 193 LEU A C 1
ATOM 1531 O O . LEU A 1 193 ? -27.360 0.748 15.190 1.00 95.06 193 LEU A O 1
ATOM 1535 N N . GLU A 1 194 ? -28.880 2.364 14.783 1.00 94.25 194 GLU A N 1
ATOM 1536 C CA . GLU A 1 194 ? -29.929 1.481 14.267 1.00 94.25 194 GLU A CA 1
ATOM 1537 C C . GLU A 1 194 ? -29.475 0.772 12.988 1.00 94.25 194 GLU A C 1
ATOM 1539 O O . GLU A 1 194 ? -29.613 -0.443 12.884 1.00 94.25 194 GLU A O 1
ATOM 1544 N N . GLU A 1 195 ? -28.858 1.492 12.050 1.00 94.88 195 GLU A N 1
ATOM 1545 C CA . GLU A 1 195 ? -28.327 0.914 10.811 1.00 94.88 195 GLU A CA 1
ATOM 1546 C C . GLU A 1 195 ? -27.199 -0.092 11.091 1.00 94.88 195 GLU A C 1
ATOM 1548 O O . GLU A 1 195 ? -27.198 -1.174 10.513 1.00 94.88 195 GLU A O 1
ATOM 1553 N N . ILE A 1 196 ? -26.282 0.197 12.026 1.00 95.06 196 ILE A N 1
ATOM 1554 C CA . ILE A 1 196 ? -25.236 -0.757 12.452 1.00 95.06 196 ILE A CA 1
ATOM 1555 C C . ILE A 1 196 ? -25.870 -2.039 13.018 1.00 95.06 196 ILE A C 1
ATOM 1557 O O . ILE A 1 196 ? -25.428 -3.149 12.709 1.00 95.06 196 ILE A O 1
ATOM 1561 N N . PHE A 1 197 ? -26.912 -1.896 13.840 1.00 95.69 197 PHE A N 1
ATOM 1562 C CA . PHE A 1 197 ? -27.614 -3.024 14.447 1.00 95.69 197 PHE A CA 1
ATOM 1563 C C . PHE A 1 197 ? -28.385 -3.858 13.410 1.00 95.69 197 PHE A C 1
ATOM 1565 O O . PHE A 1 197 ? -28.256 -5.085 13.386 1.00 95.69 197 PHE A O 1
ATOM 1572 N N . HIS A 1 198 ? -29.134 -3.206 12.518 1.00 95.19 198 HIS A N 1
ATOM 1573 C CA . HIS A 1 198 ? -29.924 -3.856 11.469 1.00 95.19 198 HIS A CA 1
ATOM 1574 C C . HIS A 1 198 ? -29.072 -4.464 10.354 1.00 95.19 198 HIS A C 1
ATOM 1576 O O . HIS A 1 198 ? -29.447 -5.494 9.799 1.00 95.19 198 HIS A O 1
ATOM 1582 N N . ALA A 1 199 ? -27.907 -3.883 10.063 1.00 95.50 199 ALA A N 1
ATOM 1583 C CA . ALA A 1 199 ? -26.925 -4.466 9.154 1.00 95.50 199 ALA A CA 1
ATOM 1584 C C . ALA A 1 199 ? -26.176 -5.664 9.765 1.00 95.50 199 ALA A C 1
ATOM 1586 O O . ALA A 1 199 ? -25.355 -6.276 9.085 1.00 95.50 199 ALA A O 1
ATOM 1587 N N . HIS A 1 200 ? -26.447 -6.006 11.032 1.00 96.06 200 HIS A N 1
ATOM 1588 C CA . HIS A 1 200 ? -25.820 -7.117 11.746 1.00 96.06 200 HIS A CA 1
ATOM 1589 C C . HIS A 1 200 ? -24.289 -7.037 11.758 1.00 96.06 200 HIS A C 1
ATOM 1591 O O . HIS A 1 200 ? -23.594 -8.040 11.579 1.00 96.06 200 HIS A O 1
ATOM 1597 N N . VAL A 1 201 ? -23.753 -5.835 11.989 1.00 96.31 201 VAL A N 1
ATOM 1598 C CA . VAL A 1 201 ? -22.308 -5.625 12.108 1.00 96.31 201 VAL A CA 1
ATOM 1599 C C . VAL A 1 201 ? -21.742 -6.532 13.203 1.00 96.31 201 VAL A C 1
ATOM 1601 O O . VAL A 1 201 ? -22.171 -6.487 14.355 1.00 96.31 201 VAL A O 1
ATOM 1604 N N . THR A 1 202 ? -20.764 -7.369 12.840 1.00 96.56 202 THR A N 1
ATOM 1605 C CA . THR A 1 202 ? -20.184 -8.366 13.760 1.00 96.56 202 THR A CA 1
ATOM 1606 C C . THR A 1 202 ? -18.882 -7.919 14.421 1.00 96.56 202 THR A C 1
ATOM 1608 O O . THR A 1 202 ? -18.422 -8.562 15.367 1.00 96.56 202 THR A O 1
ATOM 1611 N N . PHE A 1 203 ? -18.305 -6.817 13.950 1.00 95.44 203 PHE A N 1
ATOM 1612 C CA . PHE A 1 203 ? -17.042 -6.256 14.408 1.00 95.44 203 PHE A CA 1
ATOM 1613 C C . PHE A 1 203 ? -17.123 -4.728 14.346 1.00 95.44 203 PHE A C 1
ATOM 1615 O O . PHE A 1 203 ? -17.483 -4.184 13.304 1.00 95.44 203 PHE A O 1
ATOM 1622 N N . LEU A 1 204 ? -16.802 -4.044 15.444 1.00 95.00 204 LEU A N 1
ATOM 1623 C CA . LEU A 1 204 ? -16.826 -2.583 15.519 1.00 95.00 204 LEU A CA 1
ATOM 1624 C C . LEU A 1 204 ? -15.579 -2.069 16.237 1.00 95.00 204 LEU A C 1
ATOM 1626 O O . LEU A 1 204 ? -15.322 -2.455 17.376 1.00 95.00 204 LEU A O 1
ATOM 1630 N N . GLN A 1 205 ? -14.857 -1.160 15.589 1.00 92.94 205 GLN A N 1
ATOM 1631 C CA . GLN A 1 205 ? -13.812 -0.345 16.203 1.00 92.94 205 GLN A CA 1
ATOM 1632 C C . GLN A 1 205 ? -14.325 1.085 16.359 1.00 92.94 205 GLN A C 1
ATOM 1634 O O . GLN A 1 205 ? -14.877 1.658 15.419 1.00 92.94 205 GLN A O 1
ATOM 1639 N N . ILE A 1 206 ? -14.175 1.660 17.551 1.00 91.81 206 ILE A N 1
ATOM 1640 C CA . ILE A 1 206 ? -14.635 3.020 17.846 1.00 91.81 206 ILE A CA 1
ATOM 1641 C C . ILE A 1 206 ? -13.886 3.599 19.050 1.00 91.81 206 ILE A C 1
ATOM 1643 O O . ILE A 1 206 ? -13.513 2.864 19.963 1.00 91.81 206 ILE A O 1
ATOM 1647 N N . THR A 1 207 ? -13.686 4.917 19.098 1.00 92.00 207 THR A N 1
ATOM 1648 C CA . THR A 1 207 ? -13.133 5.547 20.304 1.00 92.00 207 THR A CA 1
ATOM 1649 C C . THR A 1 207 ? -14.160 5.527 21.448 1.00 92.00 207 THR A C 1
ATOM 1651 O O . THR A 1 207 ? -15.367 5.680 21.207 1.00 92.00 207 THR A O 1
ATOM 1654 N N . PRO A 1 208 ? -13.724 5.357 22.710 1.00 92.62 208 PRO A N 1
ATOM 1655 C CA . PRO A 1 208 ? -14.597 5.429 23.881 1.00 92.62 208 PRO A CA 1
ATOM 1656 C C . PRO A 1 208 ? -15.517 6.658 23.903 1.00 92.62 208 PRO A C 1
ATOM 1658 O O . PRO A 1 208 ? -16.724 6.523 24.125 1.00 92.62 208 PRO A O 1
ATOM 1661 N N . SER A 1 209 ? -14.978 7.851 23.642 1.00 89.62 209 SER A N 1
ATOM 1662 C CA . SER A 1 209 ? -15.743 9.097 23.634 1.00 89.62 209 SER A CA 1
ATOM 1663 C C . SER A 1 209 ? -16.838 9.074 22.576 1.00 89.62 209 SER A C 1
ATOM 1665 O O . SER A 1 209 ? -17.981 9.409 22.883 1.00 89.62 209 SER A O 1
ATOM 1667 N N . LEU A 1 210 ? -16.545 8.610 21.358 1.00 88.88 210 LEU A N 1
ATOM 1668 C CA . LEU A 1 210 ? -17.536 8.552 20.294 1.00 88.88 210 LEU A CA 1
ATOM 1669 C C . LEU A 1 210 ? -18.637 7.543 20.629 1.00 88.88 210 LEU A C 1
ATOM 1671 O O . LEU A 1 210 ? -19.804 7.837 20.395 1.00 88.88 210 LEU A O 1
ATOM 1675 N N . LEU A 1 211 ? -18.308 6.401 21.234 1.00 94.19 211 LEU A N 1
ATOM 1676 C CA . LEU A 1 211 ? -19.310 5.416 21.640 1.00 94.19 211 LEU A CA 1
ATOM 1677 C C . LEU A 1 211 ? -20.266 5.977 22.709 1.00 94.19 211 LEU A C 1
ATOM 1679 O O . LEU A 1 211 ? -21.483 5.912 22.543 1.00 94.19 211 LEU A O 1
ATOM 1683 N N . PHE A 1 212 ? -19.727 6.541 23.795 1.00 92.62 212 PHE A N 1
ATOM 1684 C CA . PHE A 1 212 ? -20.520 6.916 24.975 1.00 92.62 212 PHE A CA 1
ATOM 1685 C C . PHE A 1 212 ? -21.067 8.349 24.958 1.00 92.62 212 PHE A C 1
ATOM 1687 O O . PHE A 1 212 ? -22.030 8.636 25.669 1.00 92.62 212 PHE A O 1
ATOM 1694 N N . HIS A 1 213 ? -20.488 9.256 24.168 1.00 89.12 213 HIS A N 1
ATOM 1695 C CA . HIS A 1 213 ? -21.022 10.609 23.985 1.00 89.12 213 HIS A CA 1
ATOM 1696 C C . HIS A 1 213 ? -22.088 10.650 22.887 1.00 89.12 213 HIS A C 1
ATOM 1698 O O . HIS A 1 213 ? -23.060 11.397 22.987 1.00 89.12 213 HIS A O 1
ATOM 1704 N N . LYS A 1 214 ? -21.920 9.846 21.829 1.00 88.38 214 LYS A N 1
ATOM 1705 C CA . LYS A 1 214 ? -22.843 9.837 20.688 1.00 88.38 214 LYS A CA 1
ATOM 1706 C C . LYS A 1 214 ? -24.090 8.999 20.964 1.00 88.38 214 LYS A C 1
ATOM 1708 O O . LYS A 1 214 ? -25.159 9.326 20.448 1.00 88.38 214 LYS A O 1
ATOM 1713 N N . TRP A 1 215 ? -23.972 7.957 21.790 1.00 94.50 215 TRP A N 1
ATOM 1714 C CA . TRP A 1 215 ? -25.067 7.041 22.098 1.00 94.50 215 TRP A CA 1
ATOM 1715 C C . TRP A 1 215 ? -25.283 6.878 23.597 1.00 94.50 215 TRP A C 1
ATOM 1717 O O . TRP A 1 215 ? -24.353 6.679 24.374 1.00 94.50 215 TRP A O 1
ATOM 1727 N N . SER A 1 216 ? -26.551 6.942 24.011 1.00 93.94 216 SER A N 1
ATOM 1728 C CA . SER A 1 216 ? -26.921 6.722 25.406 1.00 93.94 216 SER A CA 1
ATOM 1729 C C . SER A 1 216 ? -26.716 5.257 25.796 1.00 93.94 216 SER A C 1
ATOM 1731 O O . SER A 1 216 ? -26.857 4.350 24.973 1.00 93.94 216 SER A O 1
ATOM 1733 N N . THR A 1 217 ? -26.458 5.003 27.081 1.00 95.19 217 THR A N 1
ATOM 1734 C CA . THR A 1 217 ? -26.299 3.632 27.595 1.00 95.19 217 THR A CA 1
ATOM 1735 C C . THR A 1 217 ? -27.532 2.766 27.343 1.00 95.19 217 THR A C 1
ATOM 1737 O O . THR A 1 217 ? -27.398 1.569 27.130 1.00 95.19 217 THR A O 1
ATOM 1740 N N . GLU A 1 218 ? -28.729 3.360 27.353 1.00 95.12 218 GLU A N 1
ATOM 1741 C CA . GLU A 1 218 ? -29.979 2.640 27.088 1.00 95.12 218 GLU A CA 1
ATOM 1742 C C . GLU A 1 218 ? -30.144 2.296 25.604 1.00 95.12 218 GLU A C 1
ATOM 1744 O O . GLU A 1 218 ? -30.551 1.180 25.288 1.00 95.12 218 GLU A O 1
ATOM 1749 N N . HIS A 1 219 ? -29.767 3.194 24.685 1.00 95.00 219 HIS A N 1
ATOM 1750 C CA . HIS A 1 219 ? -29.758 2.870 23.256 1.00 95.00 219 HIS A CA 1
ATOM 1751 C C . HIS A 1 219 ? -28.739 1.779 22.939 1.00 95.00 219 HIS A C 1
ATOM 1753 O O . HIS A 1 219 ? -29.083 0.822 22.257 1.00 95.00 219 HIS A O 1
ATOM 1759 N N . LEU A 1 220 ? -27.520 1.860 23.479 1.00 96.88 220 LEU A N 1
ATOM 1760 C CA . LEU A 1 220 ? -26.510 0.812 23.294 1.00 96.88 220 LEU A CA 1
ATOM 1761 C C . LEU A 1 220 ? -27.019 -0.550 23.783 1.00 96.88 220 LEU A C 1
ATOM 1763 O O . LEU A 1 220 ? -26.941 -1.536 23.050 1.00 96.88 220 LEU A O 1
ATOM 1767 N N . LYS A 1 221 ? -27.618 -0.579 24.979 1.00 96.75 221 LYS A N 1
ATOM 1768 C CA . LYS A 1 221 ? -28.167 -1.788 25.607 1.00 96.75 221 LYS A CA 1
ATOM 1769 C C . LYS A 1 221 ? -29.313 -2.415 24.823 1.00 96.75 221 LYS A C 1
ATOM 1771 O O . LYS A 1 221 ? -29.498 -3.616 24.921 1.00 96.75 221 LYS A O 1
ATOM 1776 N N . THR A 1 222 ? -30.086 -1.615 24.095 1.00 96.38 222 THR A N 1
ATOM 1777 C CA . THR A 1 222 ? -31.235 -2.073 23.295 1.00 96.38 222 THR A CA 1
ATOM 1778 C C . THR A 1 222 ? -30.893 -2.279 21.816 1.00 96.38 222 THR A C 1
ATOM 1780 O O . THR A 1 222 ? -31.778 -2.596 21.028 1.00 96.38 222 THR A O 1
ATOM 1783 N N . THR A 1 223 ? -29.620 -2.116 21.434 1.00 96.50 223 THR A N 1
ATOM 1784 C CA . THR A 1 223 ? -29.129 -2.277 20.057 1.00 96.50 223 THR A CA 1
ATOM 1785 C C . THR A 1 223 ? -27.855 -3.132 20.024 1.00 96.50 223 THR A C 1
ATOM 1787 O O . THR A 1 223 ? -27.895 -4.329 20.291 1.00 96.50 223 THR A O 1
ATOM 1790 N N . ILE A 1 224 ? -26.696 -2.546 19.717 1.00 96.81 224 ILE A N 1
ATOM 1791 C CA . ILE A 1 224 ? -25.448 -3.265 19.442 1.00 96.81 224 ILE A CA 1
ATOM 1792 C C . ILE A 1 224 ? -24.865 -3.982 20.670 1.00 96.81 224 ILE A C 1
ATOM 1794 O O . ILE A 1 224 ? -24.039 -4.877 20.500 1.00 96.81 224 ILE A O 1
ATOM 1798 N N . LEU A 1 225 ? -25.293 -3.633 21.889 1.00 96.88 225 LEU A N 1
ATOM 1799 C CA . LEU A 1 225 ? -24.939 -4.325 23.137 1.00 96.88 225 LEU A CA 1
ATOM 1800 C C . LEU A 1 225 ? -26.142 -5.027 23.789 1.00 96.88 225 LEU A C 1
ATOM 1802 O O . LEU A 1 225 ? -26.100 -5.349 24.981 1.00 96.88 225 LEU A O 1
ATOM 1806 N N . ASP A 1 226 ? -27.208 -5.274 23.028 1.00 96.81 226 ASP A N 1
ATOM 1807 C CA . ASP A 1 226 ? -28.325 -6.115 23.455 1.00 96.81 226 ASP A CA 1
ATOM 1808 C C . ASP A 1 226 ? -27.939 -7.609 23.484 1.00 96.81 226 ASP A C 1
ATOM 1810 O O . ASP A 1 226 ? -26.878 -8.012 22.992 1.00 96.81 226 ASP A O 1
ATOM 1814 N N . LYS A 1 227 ? -28.795 -8.451 24.075 1.00 95.38 227 LYS A N 1
ATOM 1815 C CA . LYS A 1 227 ? -28.670 -9.917 24.015 1.00 95.38 227 LYS A CA 1
ATOM 1816 C C . LYS A 1 227 ? -28.788 -10.478 22.594 1.00 95.38 227 LYS A C 1
ATOM 1818 O O . LYS A 1 227 ? -28.153 -11.489 22.316 1.00 95.38 227 LYS A O 1
ATOM 1823 N N . ASP A 1 228 ? -29.564 -9.835 21.722 1.00 93.62 228 ASP A N 1
ATOM 1824 C CA . ASP A 1 228 ? -29.842 -10.322 20.366 1.00 93.62 228 ASP A CA 1
ATOM 1825 C C . ASP A 1 228 ? -28.867 -9.718 19.326 1.00 93.62 228 ASP A C 1
ATOM 1827 O O . ASP A 1 228 ? -28.941 -10.011 18.128 1.00 93.62 228 ASP A O 1
ATOM 1831 N N . SER A 1 229 ? -27.916 -8.892 19.781 1.00 95.62 229 SER A N 1
ATOM 1832 C CA . SER A 1 229 ? -26.876 -8.297 18.944 1.00 95.62 229 SER A CA 1
ATOM 1833 C C . SER A 1 229 ? -25.978 -9.348 18.292 1.00 95.62 229 SER A C 1
ATOM 1835 O O . SER A 1 229 ? -25.524 -10.296 18.930 1.00 95.62 229 SER A O 1
ATOM 1837 N N . GLN A 1 230 ? -25.659 -9.131 17.015 1.00 96.81 230 GLN A N 1
ATOM 1838 C CA . GLN A 1 230 ? -24.690 -9.940 16.269 1.00 96.81 230 GLN A CA 1
ATOM 1839 C C . GLN A 1 230 ? -23.244 -9.446 16.447 1.00 96.81 230 GLN A C 1
ATOM 1841 O O . GLN A 1 230 ? -22.312 -10.044 15.901 1.00 96.81 230 GLN A O 1
ATOM 1846 N N . LEU A 1 231 ? -23.036 -8.369 17.214 1.00 97.56 231 LEU A N 1
ATOM 1847 C CA . LEU A 1 231 ? -21.716 -7.810 17.467 1.00 97.56 231 LEU A CA 1
ATOM 1848 C C . LEU A 1 231 ? -20.881 -8.790 18.300 1.00 97.56 231 LEU A C 1
ATOM 1850 O O . LEU A 1 231 ? -21.114 -8.982 19.494 1.00 97.56 231 LEU A O 1
ATOM 1854 N N . ARG A 1 232 ? -19.878 -9.406 17.674 1.00 96.31 232 ARG A N 1
ATOM 1855 C CA . ARG A 1 232 ? -18.981 -10.371 18.325 1.00 96.31 232 ARG A CA 1
ATOM 1856 C C . ARG A 1 232 ? -17.822 -9.677 19.026 1.00 96.31 232 ARG A C 1
ATOM 1858 O O . ARG A 1 232 ? -17.413 -10.125 20.094 1.00 96.31 232 ARG A O 1
ATOM 1865 N N . VAL A 1 233 ? -17.304 -8.608 18.424 1.00 96.06 233 VAL A N 1
ATOM 1866 C CA . VAL A 1 233 ? -16.104 -7.895 18.875 1.00 96.06 233 VAL A CA 1
ATOM 1867 C C . VAL A 1 233 ? -16.360 -6.391 18.881 1.00 96.06 233 VAL A C 1
ATOM 1869 O O . VAL A 1 233 ? -16.769 -5.830 17.865 1.00 96.06 233 VAL A O 1
ATOM 1872 N N . LEU A 1 234 ? -16.078 -5.755 20.017 1.00 96.25 234 LEU A N 1
ATOM 1873 C CA . LEU A 1 234 ? -16.006 -4.305 20.167 1.00 96.25 234 LEU A CA 1
ATOM 1874 C C . LEU A 1 234 ? -14.582 -3.921 20.592 1.00 96.25 234 LEU A C 1
ATOM 1876 O O . LEU A 1 234 ? -14.155 -4.239 21.704 1.00 96.25 234 LEU A O 1
ATOM 1880 N N . LEU A 1 235 ? -13.869 -3.245 19.695 1.00 94.12 235 LEU A N 1
ATOM 1881 C CA . LEU A 1 235 ? -12.546 -2.675 19.933 1.00 94.12 235 LEU A CA 1
ATOM 1882 C C . LEU A 1 235 ? -12.676 -1.207 20.317 1.00 94.12 235 LEU A C 1
ATOM 1884 O O . LEU A 1 235 ? -13.298 -0.418 19.601 1.00 94.12 235 LEU A O 1
ATOM 1888 N N . LEU A 1 236 ? -12.043 -0.851 21.427 1.00 93.38 236 LEU A N 1
ATOM 1889 C CA . LEU A 1 236 ? -11.910 0.517 21.895 1.00 93.38 236 LEU A CA 1
ATOM 1890 C C . LEU A 1 236 ? -10.434 0.895 21.923 1.00 93.38 236 LEU A C 1
ATOM 1892 O O . LEU A 1 236 ? -9.606 0.119 22.389 1.00 93.38 236 LEU A O 1
ATOM 1896 N N . GLY A 1 237 ? -10.106 2.091 21.455 1.00 89.88 237 GLY A N 1
ATOM 1897 C CA . GLY A 1 237 ? -8.747 2.610 21.533 1.00 89.88 237 GLY A CA 1
ATOM 1898 C C . GLY A 1 237 ? -8.642 4.049 21.072 1.00 89.88 237 GLY A C 1
ATOM 1899 O O . GLY A 1 237 ? -9.646 4.679 20.740 1.00 89.88 237 GLY A O 1
ATOM 1900 N N . GLY A 1 238 ? -7.416 4.569 21.100 1.00 86.00 238 GLY A N 1
ATOM 1901 C CA . GLY A 1 238 ? -7.107 5.972 20.801 1.00 86.00 238 GLY A CA 1
ATOM 1902 C C . GLY A 1 238 ? -7.380 6.926 21.969 1.00 86.00 238 GLY A C 1
ATOM 1903 O O . GLY A 1 238 ? -7.021 8.095 21.907 1.00 86.00 238 GLY A O 1
ATOM 1904 N N . GLU A 1 239 ? -7.982 6.429 23.052 1.00 89.19 239 GLU A N 1
ATOM 1905 C CA . GLU A 1 239 ? -8.288 7.168 24.277 1.00 89.19 239 GLU A CA 1
ATOM 1906 C C . GLU A 1 239 ? -8.190 6.227 25.488 1.00 89.19 239 GLU A C 1
ATOM 1908 O O . GLU A 1 239 ? -8.229 5.004 25.310 1.00 89.19 239 GLU A O 1
ATOM 1913 N N . PRO A 1 240 ? -8.110 6.762 26.723 1.00 88.19 240 PRO A N 1
ATOM 1914 C CA . PRO A 1 240 ? -8.173 5.943 27.926 1.00 88.19 240 PRO A CA 1
ATOM 1915 C C . PRO A 1 240 ? -9.400 5.028 27.936 1.00 88.19 240 PRO A C 1
ATOM 1917 O O . PRO A 1 240 ? -10.527 5.464 27.679 1.00 88.19 240 PRO A O 1
ATOM 1920 N N . PHE A 1 241 ? -9.175 3.756 28.264 1.00 89.62 241 PHE A N 1
ATOM 1921 C CA . PHE A 1 241 ? -10.243 2.767 28.288 1.00 89.62 241 PHE A CA 1
ATOM 1922 C C . PHE A 1 241 ? -11.317 3.147 29.332 1.00 89.62 241 PHE A C 1
ATOM 1924 O O . PHE A 1 241 ? -10.981 3.558 30.447 1.00 89.62 241 PHE A O 1
ATOM 1931 N N . PRO A 1 242 ? -12.617 3.041 29.003 1.00 89.81 242 PRO A N 1
ATOM 1932 C CA . PRO A 1 242 ? -13.684 3.472 29.895 1.00 89.81 242 PRO A CA 1
ATOM 1933 C C . PRO A 1 242 ? -13.876 2.495 31.058 1.00 89.81 242 PRO A C 1
ATOM 1935 O O . PRO A 1 242 ? -13.716 1.286 30.911 1.00 89.81 242 PRO A O 1
ATOM 1938 N N . SER A 1 243 ? -14.313 3.015 32.211 1.00 88.69 243 SER A N 1
ATOM 1939 C CA . SER A 1 243 ? -14.540 2.180 33.398 1.00 88.69 243 SER A CA 1
ATOM 1940 C C . SER A 1 243 ? -15.508 1.026 33.115 1.00 88.69 243 SER A C 1
ATOM 1942 O O . SER A 1 243 ? -16.564 1.213 32.493 1.00 88.69 243 SER A O 1
ATOM 1944 N N . MET A 1 244 ? -15.225 -0.149 33.679 1.00 87.62 244 MET A N 1
ATOM 1945 C CA . MET A 1 244 ? -16.079 -1.330 33.505 1.00 87.62 244 MET A CA 1
ATOM 1946 C C . MET A 1 244 ? -17.520 -1.105 33.978 1.00 87.62 244 MET A C 1
ATOM 1948 O O . MET A 1 244 ? -18.459 -1.651 33.402 1.00 87.62 244 MET A O 1
ATOM 1952 N N . LYS A 1 245 ? -17.737 -0.230 34.970 1.00 89.44 245 LYS A N 1
ATOM 1953 C CA . LYS A 1 245 ? -19.085 0.154 35.428 1.00 89.44 245 LYS A CA 1
ATOM 1954 C C . LYS A 1 245 ? -19.921 0.792 34.315 1.00 89.44 245 LYS A C 1
ATOM 1956 O O . LYS A 1 245 ? -21.118 0.521 34.226 1.00 89.44 245 LYS A O 1
ATOM 1961 N N . LEU A 1 246 ? -19.311 1.634 33.479 1.00 90.94 246 LEU A N 1
ATOM 1962 C CA . LEU A 1 246 ? -19.996 2.297 32.367 1.00 90.94 246 LEU A CA 1
ATOM 1963 C C . LEU A 1 246 ? -20.366 1.291 31.271 1.00 90.94 246 LEU A C 1
ATOM 1965 O O . LEU A 1 246 ? -21.506 1.282 30.809 1.00 90.94 246 LEU A O 1
ATOM 1969 N N . ILE A 1 247 ? -19.431 0.407 30.921 1.00 91.31 247 ILE A N 1
ATOM 1970 C CA . ILE A 1 247 ? -19.639 -0.648 29.922 1.00 91.31 247 ILE A CA 1
ATOM 1971 C C . ILE A 1 247 ? -20.757 -1.600 30.358 1.00 91.31 247 ILE A C 1
ATOM 1973 O O . ILE A 1 247 ? -21.678 -1.870 29.587 1.00 91.31 247 ILE A O 1
ATOM 1977 N N . LEU A 1 248 ? -20.716 -2.072 31.609 1.00 91.38 248 LEU A N 1
ATOM 1978 C CA . LEU A 1 248 ? -21.742 -2.957 32.165 1.00 91.38 248 LEU A CA 1
ATOM 1979 C C . LEU A 1 248 ? -23.110 -2.270 32.222 1.00 91.38 248 LEU A C 1
ATOM 1981 O O . LEU A 1 248 ? -24.125 -2.901 31.948 1.00 91.38 248 LEU A O 1
ATOM 1985 N N . LYS A 1 249 ? -23.157 -0.962 32.510 1.00 93.50 249 LYS A N 1
ATOM 1986 C CA . LYS A 1 249 ? -24.405 -0.186 32.458 1.00 93.50 249 LYS A CA 1
ATOM 1987 C C . LYS A 1 249 ? -24.975 -0.091 31.039 1.00 93.50 249 LYS A C 1
ATOM 1989 O O . LYS A 1 249 ? -26.197 -0.044 30.901 1.00 93.50 249 LYS A O 1
ATOM 1994 N N . ALA A 1 250 ? -24.123 -0.030 30.019 1.00 94.88 250 ALA A N 1
ATOM 1995 C CA . ALA A 1 250 ? -24.511 0.070 28.613 1.00 94.88 250 ALA A CA 1
ATOM 1996 C C . ALA A 1 250 ? -24.762 -1.284 27.930 1.00 94.88 250 ALA A C 1
ATOM 1998 O O . ALA A 1 250 ? -25.283 -1.300 26.822 1.00 94.88 250 ALA A O 1
ATOM 1999 N N . SER A 1 251 ? -24.414 -2.401 28.571 1.00 94.94 251 SER A N 1
ATOM 2000 C CA . SER A 1 251 ? -24.563 -3.745 28.005 1.00 94.94 251 SER A CA 1
ATOM 2001 C C . SER A 1 251 ? -25.735 -4.489 28.633 1.00 94.94 251 SER A C 1
ATOM 2003 O O . SER A 1 251 ? -25.987 -4.380 29.835 1.00 94.94 251 SER A O 1
ATOM 2005 N N . HIS A 1 252 ? -26.449 -5.285 27.840 1.00 95.88 252 HIS A N 1
ATOM 2006 C CA . HIS A 1 252 ? -27.422 -6.228 28.379 1.00 95.88 252 HIS A CA 1
ATOM 2007 C C . HIS A 1 252 ? -26.698 -7.366 29.125 1.00 95.88 252 HIS A C 1
ATOM 2009 O O . HIS A 1 252 ? -25.616 -7.789 28.724 1.00 95.88 252 HIS A O 1
ATOM 2015 N N . LEU A 1 253 ? -27.292 -7.903 30.199 1.00 91.38 253 LEU A N 1
ATOM 2016 C CA . LEU A 1 253 ? -26.654 -8.919 31.059 1.00 91.38 253 LEU A CA 1
ATOM 2017 C C . LEU A 1 253 ? -26.267 -10.204 30.302 1.00 91.38 253 LEU A C 1
ATOM 2019 O O . LEU A 1 253 ? -25.309 -10.877 30.658 1.00 91.38 253 LEU A O 1
ATOM 2023 N N . GLN A 1 254 ? -27.028 -10.538 29.260 1.00 93.25 254 GLN A N 1
ATOM 2024 C CA . GLN A 1 254 ? -26.811 -11.713 28.405 1.00 93.25 254 GLN A CA 1
ATOM 2025 C C . GLN A 1 254 ? -26.014 -11.401 27.126 1.00 93.25 254 GLN A C 1
ATOM 2027 O O . GLN A 1 254 ? -25.889 -12.267 26.267 1.00 93.25 254 GLN A O 1
ATOM 2032 N N . ASN A 1 255 ? -25.497 -10.180 26.963 1.00 94.81 255 ASN A N 1
ATOM 2033 C CA . ASN A 1 255 ? -24.708 -9.820 25.789 1.00 94.81 255 ASN A CA 1
ATOM 2034 C C . ASN A 1 255 ? -23.335 -10.519 25.804 1.00 94.81 255 ASN A C 1
ATOM 2036 O O . ASN A 1 255 ? -22.548 -10.377 26.746 1.00 94.81 255 ASN A O 1
ATOM 2040 N N . THR A 1 256 ? -23.021 -11.216 24.715 1.00 93.94 256 THR A N 1
ATOM 2041 C CA . THR A 1 256 ? -21.795 -12.014 24.563 1.00 93.94 256 THR A CA 1
ATOM 2042 C C . THR A 1 256 ? -20.674 -11.294 23.812 1.00 93.94 256 THR A C 1
ATOM 2044 O O . THR A 1 256 ? -19.660 -11.915 23.504 1.00 93.94 256 THR A O 1
ATOM 2047 N N . THR A 1 257 ? -20.828 -10.003 23.496 1.00 96.19 257 THR A N 1
ATOM 2048 C CA . THR A 1 257 ? -19.806 -9.229 22.776 1.00 96.19 257 THR A CA 1
ATOM 2049 C C . THR A 1 257 ? -18.505 -9.198 23.575 1.00 96.19 257 THR A C 1
ATOM 2051 O O . THR A 1 257 ? -18.504 -8.814 24.751 1.00 96.19 257 THR A O 1
ATOM 2054 N N . ARG A 1 258 ? -17.402 -9.590 22.930 1.00 94.75 258 ARG A N 1
ATOM 2055 C CA . ARG A 1 258 ? -16.044 -9.535 23.480 1.00 94.75 258 ARG A CA 1
ATOM 2056 C C . ARG A 1 258 ? -15.509 -8.112 23.376 1.00 94.75 258 ARG A C 1
ATOM 2058 O O . ARG A 1 258 ? -15.713 -7.447 22.359 1.00 94.75 258 ARG A O 1
ATOM 2065 N N . LEU A 1 259 ? -14.849 -7.656 24.432 1.00 93.62 259 LEU A N 1
ATOM 2066 C CA . LEU A 1 259 ? -14.341 -6.294 24.555 1.00 93.62 259 LEU A CA 1
ATOM 2067 C C . LEU A 1 259 ? -12.831 -6.310 24.468 1.00 93.62 259 LEU A C 1
ATOM 2069 O O . LEU A 1 259 ? -12.187 -7.147 25.095 1.00 93.62 259 LEU A O 1
ATOM 2073 N N . PHE A 1 260 ? -12.280 -5.355 23.739 1.00 92.94 260 PHE A N 1
ATOM 2074 C CA . PHE A 1 260 ? -10.846 -5.247 23.572 1.00 92.94 260 PHE A CA 1
ATOM 2075 C C . PHE A 1 260 ? -10.399 -3.797 23.689 1.00 92.94 260 PHE A C 1
ATOM 2077 O O . PHE A 1 260 ? -11.076 -2.890 23.203 1.00 92.94 260 PHE A O 1
ATOM 2084 N N . ASN A 1 261 ? -9.248 -3.604 24.320 1.00 92.25 261 ASN A N 1
ATOM 2085 C CA . ASN A 1 261 ? -8.503 -2.357 24.306 1.00 92.25 261 ASN A CA 1
ATOM 2086 C C . ASN A 1 261 ? -7.377 -2.472 23.271 1.00 92.25 261 ASN A C 1
ATOM 2088 O O . ASN A 1 261 ? -6.645 -3.462 23.287 1.00 92.25 261 ASN A O 1
ATOM 2092 N N . ILE A 1 262 ? -7.233 -1.484 22.394 1.00 91.69 262 ILE A N 1
ATOM 2093 C CA . ILE A 1 262 ? -6.138 -1.395 21.419 1.00 91.69 262 ILE A CA 1
ATOM 2094 C C . ILE A 1 262 ? -5.353 -0.098 21.610 1.00 91.69 262 ILE A C 1
ATOM 2096 O O . ILE A 1 262 ? -5.913 0.945 21.958 1.00 91.69 262 ILE A O 1
ATOM 2100 N N . TYR A 1 263 ? -4.049 -0.168 21.356 1.00 89.62 263 TYR A N 1
ATOM 2101 C CA . TYR A 1 263 ? -3.125 0.963 21.450 1.00 89.62 263 TYR A CA 1
ATOM 2102 C C . TYR A 1 263 ? -2.296 1.103 20.167 1.00 89.62 263 TYR A C 1
ATOM 2104 O O . TYR A 1 263 ? -2.268 0.176 19.359 1.00 89.62 263 TYR A O 1
ATOM 2112 N N . GLY A 1 264 ? -1.647 2.255 19.965 1.00 83.69 264 GLY A N 1
ATOM 2113 C CA . GLY A 1 264 ? -0.742 2.505 18.834 1.00 83.69 264 GLY A CA 1
ATOM 2114 C C . GLY A 1 264 ? -1.380 3.131 17.596 1.00 83.69 264 GLY A C 1
ATOM 2115 O O . GLY A 1 264 ? -0.662 3.469 16.658 1.00 83.69 264 GLY A O 1
ATOM 2116 N N . ILE A 1 265 ? -2.706 3.316 17.587 1.00 76.62 265 ILE A N 1
ATOM 2117 C CA . ILE A 1 265 ? -3.457 3.823 16.423 1.00 76.62 265 ILE A CA 1
ATOM 2118 C C . ILE A 1 265 ? -2.889 5.166 15.948 1.00 76.62 265 ILE A C 1
ATOM 2120 O O . ILE A 1 265 ? -2.800 5.405 14.750 1.00 76.62 265 ILE A O 1
ATOM 2124 N N . THR A 1 266 ? -2.476 6.030 16.878 1.00 73.06 266 THR A N 1
ATOM 2125 C CA . THR A 1 266 ? -1.899 7.341 16.557 1.00 73.06 266 THR A CA 1
ATOM 2126 C C . THR A 1 266 ? -0.387 7.253 16.353 1.00 73.06 266 THR A C 1
ATOM 2128 O O . THR A 1 266 ? 0.159 7.915 15.477 1.00 73.06 266 THR A O 1
ATOM 2131 N N . GLU A 1 267 ? 0.301 6.443 17.158 1.00 69.94 267 GLU A N 1
ATOM 2132 C CA . GLU A 1 267 ? 1.761 6.355 17.192 1.00 69.94 267 GLU A CA 1
ATOM 2133 C C . GLU A 1 267 ? 2.350 5.645 15.970 1.00 69.94 267 GLU A C 1
ATOM 2135 O O . GLU A 1 267 ? 3.383 6.070 15.458 1.00 69.94 267 GLU A O 1
ATOM 2140 N N . ILE A 1 268 ? 1.696 4.581 15.497 1.00 70.31 268 ILE A N 1
ATOM 2141 C CA . ILE A 1 268 ? 2.159 3.765 14.367 1.00 70.31 268 ILE A CA 1
ATOM 2142 C C . ILE A 1 268 ? 1.115 3.644 13.245 1.00 70.31 268 ILE A C 1
ATOM 2144 O O . ILE A 1 268 ? 1.283 2.834 12.338 1.00 70.31 268 ILE A O 1
ATOM 2148 N N . SER A 1 269 ? 0.036 4.442 13.287 1.00 72.19 269 SER A N 1
ATOM 2149 C CA . SER A 1 269 ? -1.080 4.425 12.310 1.00 72.19 269 SER A CA 1
ATOM 2150 C C . SER A 1 269 ? -1.852 3.094 12.224 1.00 72.19 269 SER A C 1
ATOM 2152 O O . SER A 1 269 ? -2.708 2.915 11.362 1.00 72.19 269 SER A O 1
ATOM 2154 N N . CYS A 1 270 ? -1.547 2.142 13.108 1.00 79.56 270 CYS A N 1
ATOM 2155 C CA . CYS A 1 270 ? -2.100 0.791 13.164 1.00 79.56 270 CYS A CA 1
ATOM 2156 C C . CYS A 1 270 ? -2.126 0.318 14.628 1.00 79.56 270 CYS A C 1
ATOM 2158 O O . CYS A 1 270 ? -1.732 1.045 15.535 1.00 79.56 270 CYS A O 1
ATOM 2160 N N . TRP A 1 271 ? -2.597 -0.894 14.901 1.00 88.00 271 TRP A N 1
ATOM 2161 C CA . TRP A 1 271 ? -2.587 -1.429 16.261 1.00 88.00 271 TRP A CA 1
ATOM 2162 C C . TRP A 1 271 ? -1.174 -1.892 16.639 1.00 88.00 271 TRP A C 1
ATOM 2164 O O . TRP A 1 271 ? -0.610 -2.768 15.986 1.00 88.00 271 TRP A O 1
ATOM 2174 N N . SER A 1 272 ? -0.616 -1.337 17.715 1.00 88.56 272 SER A N 1
ATOM 2175 C CA . SER A 1 272 ? 0.667 -1.761 18.289 1.00 88.56 272 SER A CA 1
ATOM 2176 C C . SER A 1 272 ? 0.501 -2.871 19.320 1.00 88.56 272 SER A C 1
ATOM 2178 O O . SER A 1 272 ? 1.401 -3.677 19.522 1.00 88.56 272 SER A O 1
ATOM 2180 N N . SER A 1 273 ? -0.640 -2.899 20.005 1.00 90.62 273 SER A N 1
ATOM 2181 C CA . SER A 1 273 ? -0.976 -3.910 21.004 1.00 90.62 273 SER A CA 1
ATOM 2182 C C . SER A 1 273 ? -2.486 -4.088 21.104 1.00 90.62 273 SER A C 1
ATOM 2184 O O . SER A 1 273 ? -3.265 -3.199 20.740 1.00 90.62 273 SER A O 1
ATOM 2186 N N . ILE A 1 274 ? -2.895 -5.251 21.609 1.00 91.50 274 ILE A N 1
ATOM 2187 C CA . ILE A 1 274 ? -4.298 -5.589 21.843 1.00 91.50 274 ILE A CA 1
ATOM 2188 C C . ILE A 1 274 ? -4.447 -6.327 23.173 1.00 91.50 274 ILE A C 1
ATOM 2190 O O . ILE A 1 274 ? -3.662 -7.215 23.507 1.00 91.50 274 ILE A O 1
ATOM 2194 N N . ASN A 1 275 ? -5.482 -5.972 23.929 1.00 91.06 275 ASN A N 1
ATOM 2195 C CA . ASN A 1 275 ? -5.820 -6.611 25.192 1.00 91.06 275 ASN A CA 1
ATOM 2196 C C . ASN A 1 275 ? -7.298 -6.996 25.230 1.00 91.06 275 ASN A C 1
ATOM 2198 O O . ASN A 1 275 ? -8.153 -6.145 24.991 1.00 91.06 275 ASN A O 1
ATOM 2202 N N . GLU A 1 276 ? -7.615 -8.242 25.578 1.00 91.19 276 GLU A N 1
ATOM 2203 C CA . GLU A 1 276 ? -9.002 -8.655 25.812 1.00 91.19 276 GLU A CA 1
ATOM 2204 C C . GLU A 1 276 ? -9.437 -8.297 27.236 1.00 91.19 276 GLU A C 1
ATOM 2206 O O . GLU A 1 276 ? -8.799 -8.676 28.218 1.00 91.19 276 GLU A O 1
ATOM 2211 N N . ILE A 1 277 ? -10.558 -7.587 27.355 1.00 88.25 277 ILE A N 1
ATOM 2212 C CA . ILE A 1 277 ? -11.102 -7.137 28.634 1.00 88.25 277 ILE A CA 1
ATOM 2213 C C . ILE A 1 277 ? -12.198 -8.099 29.088 1.00 88.25 277 ILE A C 1
ATOM 2215 O O . ILE A 1 277 ? -13.284 -8.179 28.506 1.00 88.25 277 ILE A O 1
ATOM 2219 N N . VAL A 1 278 ? -11.919 -8.826 30.170 1.00 81.50 278 VAL A N 1
ATOM 2220 C CA . VAL A 1 278 ? -12.847 -9.802 30.751 1.00 81.50 278 VAL A CA 1
ATOM 2221 C C . VAL A 1 278 ? -13.883 -9.088 31.625 1.00 81.50 278 VAL A C 1
ATOM 2223 O O . VAL A 1 278 ? -13.538 -8.360 32.552 1.00 81.50 278 VAL A O 1
ATOM 2226 N N . LYS A 1 279 ? -15.176 -9.338 31.375 1.00 70.12 279 LYS A N 1
ATOM 2227 C CA . LYS A 1 279 ? -16.309 -8.669 32.051 1.00 70.12 279 LYS A CA 1
ATOM 2228 C C . LYS A 1 279 ? -16.498 -9.027 33.543 1.00 70.12 279 LYS A C 1
ATOM 2230 O O . LYS A 1 279 ? -17.457 -8.553 34.144 1.00 70.12 279 LYS A O 1
ATOM 2235 N N . ASP A 1 280 ? -15.609 -9.825 34.139 1.00 62.59 280 ASP A N 1
ATOM 2236 C CA . ASP A 1 280 ? -15.832 -10.510 35.427 1.00 62.59 280 ASP A CA 1
ATOM 2237 C C . ASP A 1 280 ? -14.906 -10.053 36.575 1.00 62.59 280 ASP A C 1
ATOM 2239 O O . ASP A 1 280 ? -15.062 -10.478 37.724 1.00 62.59 280 ASP A O 1
ATOM 2243 N N . HIS A 1 281 ? -13.936 -9.171 36.311 1.00 53.94 281 HIS A N 1
ATOM 2244 C CA . HIS A 1 281 ? -12.958 -8.744 37.315 1.00 53.94 281 HIS A CA 1
ATOM 2245 C C . HIS A 1 281 ? -12.951 -7.225 37.487 1.00 53.94 281 HIS A C 1
ATOM 2247 O O . HIS A 1 281 ? -12.722 -6.469 36.550 1.00 53.94 281 HIS A O 1
ATOM 2253 N N . GLY A 1 282 ? -13.215 -6.775 38.717 1.00 52.22 282 GLY A N 1
ATOM 2254 C CA . GLY A 1 282 ? -13.240 -5.366 39.123 1.00 52.22 282 GLY A CA 1
ATOM 2255 C C . GLY A 1 282 ? -11.860 -4.712 39.216 1.00 52.22 282 GLY A C 1
ATOM 2256 O O . GLY A 1 282 ? -11.636 -3.926 40.133 1.00 52.22 282 GLY A O 1
ATOM 2257 N N . ILE A 1 283 ? -10.939 -5.064 38.319 1.00 52.84 283 ILE A N 1
ATOM 2258 C CA . ILE A 1 283 ? -9.596 -4.491 38.267 1.00 52.84 283 ILE A CA 1
ATOM 2259 C C . ILE A 1 283 ? -9.592 -3.439 37.157 1.00 52.84 283 ILE A C 1
ATOM 2261 O O . ILE A 1 283 ? -9.686 -3.756 35.977 1.00 52.84 283 ILE A O 1
ATOM 2265 N N . ASP A 1 284 ? -9.523 -2.180 37.578 1.00 53.78 284 ASP A N 1
ATOM 2266 C CA . ASP A 1 284 ? -9.512 -0.967 36.748 1.00 53.78 284 ASP A CA 1
ATOM 2267 C C . ASP A 1 284 ? -8.073 -0.644 36.286 1.00 53.78 284 ASP A C 1
ATOM 2269 O O . ASP A 1 284 ? -7.640 0.506 36.297 1.00 53.78 284 ASP A O 1
ATOM 2273 N N . GLU A 1 285 ? -7.276 -1.669 35.968 1.00 56.53 285 GLU A N 1
ATOM 2274 C CA . GLU A 1 285 ? -5.884 -1.486 35.552 1.00 56.53 285 GLU A CA 1
ATOM 2275 C C . GLU A 1 285 ? -5.795 -1.565 34.028 1.00 56.53 285 GLU A C 1
ATOM 2277 O O . GLU A 1 285 ? -6.093 -2.580 33.398 1.00 56.53 285 GLU A O 1
ATOM 2282 N N . SER A 1 286 ? -5.430 -0.432 33.430 1.00 59.97 286 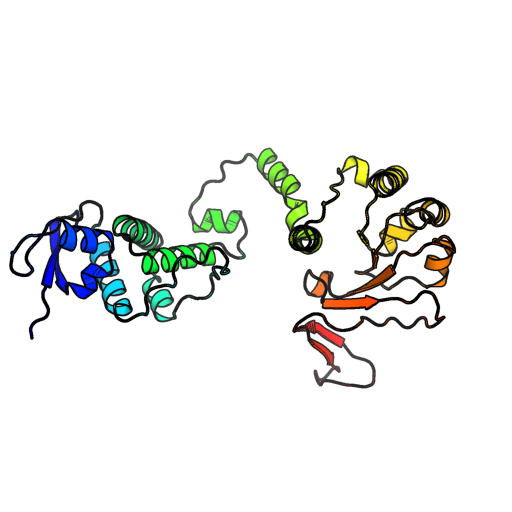SER A N 1
ATOM 2283 C CA . SER A 1 286 ? -5.271 -0.252 31.990 1.00 59.97 286 SER A CA 1
ATOM 2284 C C . SER A 1 286 ? -4.044 -1.012 31.490 1.00 59.97 286 SER A C 1
ATOM 2286 O O . SER A 1 286 ? -2.953 -0.453 31.381 1.00 59.97 286 SER A O 1
ATOM 2288 N N . TYR A 1 287 ? -4.221 -2.282 31.146 1.00 71.25 287 TYR A N 1
ATOM 2289 C CA . TYR A 1 287 ? -3.212 -3.037 30.418 1.00 71.25 287 TYR A CA 1
ATOM 2290 C C . TYR A 1 287 ? -3.339 -2.717 28.921 1.00 71.25 287 TYR A C 1
ATOM 2292 O O . TYR A 1 287 ? -4.382 -2.964 28.306 1.00 71.25 287 TYR A O 1
ATOM 2300 N N . LEU A 1 288 ? -2.272 -2.158 28.337 1.00 80.06 288 LEU A N 1
ATOM 2301 C CA . LEU A 1 288 ? -2.144 -1.939 26.887 1.00 80.06 288 LEU A CA 1
ATOM 2302 C C . LEU A 1 288 ? -2.178 -3.261 26.098 1.00 80.06 288 LEU A C 1
ATOM 2304 O O . LEU A 1 288 ? -2.407 -3.247 24.891 1.00 80.06 288 LEU A O 1
ATOM 2308 N N . GLY A 1 289 ? -2.011 -4.391 26.788 1.00 82.38 289 GLY A N 1
ATOM 2309 C CA . GLY A 1 289 ? -1.995 -5.725 26.205 1.00 82.38 289 GLY A CA 1
ATOM 2310 C C . GLY A 1 289 ? -0.613 -6.143 25.748 1.00 82.38 289 GLY A C 1
ATOM 2311 O O . GLY A 1 289 ? 0.377 -5.456 25.998 1.00 82.38 289 GLY A O 1
ATOM 2312 N N . GLU A 1 290 ? -0.575 -7.287 25.077 1.00 83.62 290 GLU A N 1
ATOM 2313 C CA . GLU A 1 290 ? 0.644 -7.790 24.457 1.00 83.62 290 GLU A CA 1
ATOM 2314 C C . GLU A 1 290 ? 0.902 -7.029 23.144 1.00 83.62 290 GLU A C 1
ATOM 2316 O O . GLU A 1 290 ? -0.044 -6.804 22.372 1.00 83.62 290 GLU A O 1
ATOM 2321 N N . PRO A 1 291 ? 2.153 -6.616 22.874 1.00 88.44 291 PRO A N 1
ATOM 2322 C CA . PRO A 1 291 ? 2.536 -6.057 21.585 1.00 88.44 291 PRO A CA 1
ATOM 2323 C C . PRO A 1 291 ? 2.231 -7.021 20.431 1.00 88.44 291 PRO A C 1
ATOM 2325 O O . PRO A 1 291 ? 2.367 -8.240 20.555 1.00 88.44 291 PRO A O 1
ATOM 2328 N N . LEU A 1 292 ? 1.810 -6.472 19.295 1.00 87.81 292 LEU A N 1
ATOM 2329 C CA . LEU A 1 292 ? 1.513 -7.231 18.085 1.00 87.81 292 LEU A CA 1
ATOM 2330 C C . LEU A 1 292 ? 2.773 -7.408 17.227 1.00 87.81 292 LEU A C 1
ATOM 2332 O O . LEU A 1 292 ? 3.497 -6.448 16.970 1.00 87.81 292 LEU A O 1
ATOM 2336 N N . SER A 1 293 ? 2.972 -8.615 16.688 1.00 83.38 293 SER A N 1
ATOM 2337 C CA . SER A 1 293 ? 4.064 -8.927 15.751 1.00 83.38 293 SER A CA 1
ATOM 2338 C C . SER A 1 293 ? 5.458 -8.617 16.335 1.00 83.38 293 SER A C 1
ATOM 2340 O O . SER A 1 293 ? 5.739 -8.989 17.471 1.00 83.38 293 SER A O 1
ATOM 2342 N N . GLU A 1 294 ? 6.333 -7.960 15.570 1.00 81.56 294 GLU A N 1
ATOM 2343 C CA . GLU A 1 294 ? 7.682 -7.538 15.975 1.00 81.56 294 GLU A CA 1
ATOM 2344 C C . GLU A 1 294 ? 7.702 -6.229 16.788 1.00 81.56 294 GLU A C 1
ATOM 2346 O O . GLU A 1 294 ? 8.779 -5.705 17.058 1.00 81.56 294 GLU A O 1
ATOM 2351 N N . THR A 1 295 ? 6.538 -5.704 17.198 1.00 85.50 295 THR A N 1
ATOM 2352 C CA . THR A 1 295 ? 6.455 -4.445 17.954 1.00 85.50 295 THR A CA 1
ATOM 2353 C C . THR A 1 295 ? 7.110 -4.582 19.327 1.00 85.50 295 THR A C 1
ATOM 2355 O O . THR A 1 295 ? 6.810 -5.498 20.098 1.00 85.50 295 THR A O 1
ATOM 2358 N N . ILE A 1 296 ? 7.958 -3.620 19.681 1.00 84.38 296 ILE A N 1
ATOM 2359 C CA . ILE A 1 296 ? 8.681 -3.575 20.950 1.00 84.38 296 ILE A CA 1
ATOM 2360 C C . ILE A 1 296 ? 8.128 -2.447 21.818 1.00 84.38 296 ILE A C 1
ATOM 2362 O O . ILE A 1 296 ? 8.202 -1.275 21.457 1.00 84.38 296 ILE A O 1
ATOM 2366 N N . PHE A 1 297 ? 7.652 -2.793 23.016 1.00 89.25 297 PHE A N 1
ATOM 2367 C CA . PHE A 1 297 ? 7.326 -1.822 24.063 1.00 89.25 297 PHE A CA 1
ATOM 2368 C C . PHE A 1 297 ? 8.478 -1.702 25.060 1.00 89.25 297 PHE A C 1
ATOM 2370 O O . PHE A 1 297 ? 8.880 -2.681 25.691 1.00 89.25 297 PHE A O 1
ATOM 2377 N N . GLN A 1 298 ? 9.001 -0.488 25.233 1.00 89.50 298 GLN A N 1
ATOM 2378 C CA . GLN A 1 298 ? 10.039 -0.180 26.217 1.00 89.50 298 GLN A CA 1
ATOM 2379 C C . GLN A 1 298 ? 9.654 1.050 27.025 1.00 89.50 298 GLN A C 1
ATOM 2381 O O . GLN A 1 298 ? 9.376 2.099 26.458 1.00 89.50 298 GLN A O 1
ATOM 2386 N N . ILE A 1 299 ? 9.712 0.953 28.351 1.00 90.62 299 ILE A N 1
ATOM 2387 C CA . ILE A 1 299 ? 9.648 2.138 29.206 1.00 90.62 299 ILE A CA 1
ATOM 2388 C C . ILE A 1 299 ? 11.066 2.664 29.382 1.00 90.62 299 ILE A C 1
ATOM 2390 O O . ILE A 1 299 ? 11.956 1.916 29.795 1.00 90.62 299 ILE A O 1
ATOM 2394 N N . ARG A 1 300 ? 11.281 3.941 29.062 1.00 92.19 300 ARG A N 1
ATOM 2395 C CA . ARG A 1 300 ? 12.576 4.609 29.220 1.00 92.19 300 ARG A CA 1
ATOM 2396 C C . ARG A 1 300 ? 12.499 5.749 30.229 1.00 92.19 300 ARG A C 1
ATOM 2398 O O . ARG A 1 300 ? 11.501 6.471 30.271 1.00 92.19 300 ARG A O 1
ATOM 2405 N N . ASN A 1 301 ? 13.536 5.889 31.052 1.00 92.44 301 ASN A N 1
ATOM 2406 C CA . ASN A 1 301 ? 13.685 7.020 31.973 1.00 92.44 301 ASN A CA 1
ATOM 2407 C C . ASN A 1 301 ? 14.187 8.285 31.237 1.00 92.44 301 ASN A C 1
ATOM 2409 O O . ASN A 1 301 ? 14.380 8.274 30.020 1.00 92.44 301 ASN A O 1
ATOM 2413 N N . GLU A 1 302 ? 14.404 9.377 31.977 1.00 91.38 302 GLU A N 1
ATOM 2414 C CA . GLU A 1 302 ? 14.918 10.648 31.432 1.00 91.38 302 GLU A CA 1
ATOM 2415 C C . GLU A 1 302 ? 16.308 10.512 30.781 1.00 91.38 302 GLU A C 1
ATOM 2417 O O . GLU A 1 302 ? 16.619 11.239 29.839 1.00 91.38 302 GLU A O 1
ATOM 2422 N N . ASP A 1 303 ? 17.105 9.533 31.217 1.00 91.62 303 ASP A N 1
ATOM 2423 C CA . ASP A 1 303 ? 18.435 9.217 30.682 1.00 91.62 303 ASP A CA 1
ATOM 2424 C C . ASP A 1 303 ? 18.391 8.247 29.478 1.00 91.62 303 ASP A C 1
ATOM 2426 O O . ASP A 1 303 ? 19.431 7.799 28.991 1.00 91.62 303 ASP A O 1
ATOM 2430 N N . ASN A 1 304 ? 17.193 7.935 28.960 1.00 88.19 304 ASN A N 1
ATOM 2431 C CA . ASN A 1 304 ? 16.942 7.011 27.846 1.00 88.19 304 ASN A CA 1
ATOM 2432 C C . ASN A 1 304 ? 17.356 5.546 28.129 1.00 88.19 304 ASN A C 1
ATOM 2434 O O . ASN A 1 304 ? 17.536 4.747 27.206 1.00 88.19 304 ASN A O 1
ATOM 2438 N N . GLU A 1 305 ? 17.465 5.166 29.402 1.00 91.81 305 GLU A N 1
ATOM 2439 C CA . GLU A 1 305 ? 17.712 3.793 29.839 1.00 91.81 305 GLU A CA 1
ATOM 2440 C C . GLU A 1 305 ? 16.397 3.022 29.977 1.00 91.81 305 GLU A C 1
ATOM 2442 O O . GLU A 1 305 ? 15.393 3.553 30.457 1.00 91.81 305 GLU A O 1
ATOM 2447 N N . VAL A 1 306 ? 16.400 1.746 29.580 1.00 92.69 306 VAL A N 1
ATOM 2448 C CA . VAL A 1 306 ? 15.225 0.877 29.715 1.00 92.69 306 VAL A CA 1
ATOM 2449 C C . VAL A 1 306 ? 15.022 0.516 31.182 1.00 92.69 306 VAL A C 1
ATOM 2451 O O . VAL A 1 306 ? 15.898 -0.077 31.814 1.00 92.69 306 VAL A O 1
ATOM 2454 N N . ILE A 1 307 ? 13.837 0.821 31.703 1.00 93.06 307 ILE A N 1
ATOM 2455 C CA . ILE A 1 307 ? 13.449 0.513 33.077 1.00 93.06 307 ILE A CA 1
ATOM 2456 C C . ILE A 1 307 ? 12.316 -0.510 33.103 1.00 93.06 307 ILE A C 1
ATOM 2458 O O . ILE A 1 307 ? 11.398 -0.488 32.290 1.00 93.06 307 ILE A O 1
ATOM 2462 N N . THR A 1 308 ? 12.366 -1.418 34.076 1.00 87.50 308 THR A N 1
ATOM 2463 C CA . THR A 1 308 ? 11.331 -2.446 34.283 1.00 87.50 308 THR A CA 1
ATOM 2464 C C . THR A 1 308 ? 10.431 -2.147 35.484 1.00 87.50 308 THR A C 1
ATOM 2466 O O . THR A 1 308 ? 9.525 -2.922 35.784 1.00 87.50 308 THR A O 1
ATOM 2469 N N . ARG A 1 309 ? 10.719 -1.076 36.237 1.00 86.69 309 ARG A N 1
ATOM 2470 C CA . ARG A 1 309 ? 9.954 -0.613 37.405 1.00 86.69 309 ARG A CA 1
ATOM 2471 C C . ARG A 1 309 ? 10.052 0.907 37.511 1.00 86.69 309 ARG A C 1
ATOM 2473 O O . ARG A 1 309 ? 11.150 1.440 37.387 1.00 86.69 309 ARG A O 1
ATOM 2480 N N . GLY A 1 310 ? 8.936 1.563 37.820 1.00 87.06 310 GLY A N 1
ATOM 2481 C CA . GLY A 1 310 ? 8.848 3.019 37.949 1.00 87.06 310 GLY A CA 1
ATOM 2482 C C . GLY A 1 310 ? 8.024 3.655 36.831 1.00 87.06 310 GLY A C 1
ATOM 2483 O O . GLY A 1 310 ? 7.299 2.963 36.120 1.00 87.06 310 GLY A O 1
ATOM 2484 N N . GLU A 1 311 ? 8.137 4.973 36.709 1.00 88.50 311 GLU A N 1
ATOM 2485 C CA . GLU A 1 311 ? 7.465 5.778 35.687 1.00 88.50 311 GLU A CA 1
ATOM 2486 C C . GLU A 1 311 ? 8.477 6.205 34.618 1.00 88.50 311 GLU A C 1
ATOM 2488 O O . GLU A 1 311 ? 9.646 6.451 34.920 1.00 88.50 311 GLU A O 1
ATOM 2493 N N . GLY A 1 312 ? 8.034 6.282 33.366 1.00 90.38 312 GLY A N 1
ATOM 2494 C CA . GLY A 1 312 ? 8.870 6.672 32.237 1.00 90.38 312 GLY A CA 1
ATOM 2495 C C . GLY A 1 312 ? 8.048 6.884 30.971 1.00 90.38 312 GLY A C 1
ATOM 2496 O O . GLY A 1 312 ? 6.818 6.816 30.994 1.00 90.38 312 GLY A O 1
ATOM 2497 N N . ILE A 1 313 ? 8.733 7.135 29.859 1.00 89.25 313 ILE A N 1
ATOM 2498 C CA . ILE A 1 313 ? 8.115 7.331 28.545 1.00 89.25 313 ILE A CA 1
ATOM 2499 C C . ILE A 1 313 ? 8.027 5.977 27.839 1.00 89.25 313 ILE A C 1
ATOM 2501 O O . ILE A 1 313 ? 9.021 5.252 27.760 1.00 89.25 313 ILE A O 1
ATOM 2505 N N . LEU A 1 314 ? 6.844 5.641 27.321 1.00 87.94 314 LEU A N 1
ATOM 2506 C CA . LEU A 1 314 ? 6.653 4.458 26.486 1.00 87.94 314 LEU A CA 1
ATOM 2507 C C . LEU A 1 314 ? 7.223 4.713 25.087 1.00 87.94 314 LEU A C 1
ATOM 2509 O O . LEU A 1 314 ? 6.770 5.601 24.369 1.00 87.94 314 LEU A O 1
ATOM 2513 N N . TYR A 1 315 ? 8.209 3.910 24.710 1.00 85.81 315 TYR A N 1
ATOM 2514 C CA . TYR A 1 315 ? 8.748 3.815 23.364 1.00 85.81 315 TYR A CA 1
ATOM 2515 C C . TYR A 1 315 ? 8.144 2.601 22.656 1.00 85.81 315 TYR A C 1
ATOM 2517 O O . TYR A 1 315 ? 8.110 1.506 23.225 1.00 85.81 315 TYR A O 1
ATOM 2525 N N . ILE A 1 316 ? 7.700 2.820 21.419 1.00 85.69 316 ILE A N 1
ATOM 2526 C CA . ILE A 1 316 ? 7.159 1.808 20.512 1.00 85.69 316 ILE A CA 1
ATOM 2527 C C . ILE A 1 316 ? 8.093 1.757 19.306 1.00 85.69 316 ILE A C 1
ATOM 2529 O O . ILE A 1 316 ? 8.357 2.801 18.704 1.00 85.69 316 ILE A O 1
ATOM 2533 N N . GLY A 1 317 ? 8.620 0.576 18.993 1.00 75.06 317 GLY A N 1
ATOM 2534 C CA . GLY A 1 317 ? 9.535 0.347 17.874 1.00 75.06 317 GLY A CA 1
ATOM 2535 C C . GLY A 1 317 ? 9.240 -0.938 17.133 1.00 75.06 317 GLY A C 1
ATOM 2536 O O . GLY A 1 317 ? 8.482 -1.763 17.691 1.00 75.06 317 GLY A O 1
#